Protein AF-0000000075409402 (afdb_homodimer)

Nearest PDB structures (foldseek):
  3fhm-assembly2_B  TM=9.837E-01  e=2.501E-17  Agrobacterium fabrum str. C58
  3fhm-assembly2_C  TM=9.816E-01  e=3.282E-17  Agrobacterium fabrum str. C58
  3fhm-assembly1_D  TM=9.764E-01  e=1.565E-16  Agrobacterium fabrum str. C58
  4fry-assembly1_A  TM=9.420E-01  e=1.385E-14  Burkholderia ambifaria MC40-6
  1xkf-assembly1_B-2  TM=8.085E-01  e=3.913E-11  Mycobacterium tuberculosis

Organism: Magnetospirillum gryphiswaldense (strain DSM 6361 / JCM 21280 / NBRC 15271 / MSR-1) (NCBI:txid431944)

Foldseek 3Di:
DFLLVLCVVPHADAAADEQFAFVLVVVVVCVVVVHFKHFYADPVQATQFMDGVVLLVVLCVPPPPCRRGDTNNVRTGRPAAAAERGDDLVVVLVVCVVVVNFKHFYDDPRHTRHMDGVVSSVCVVVVD/DFLLVLCVVPHADAAADEQFAFVLVVVVVCVVVVHFKHFYADPVQATQFMDGVVLLVVLCVPPPPCRRGDTNNVRTGRPAAAAERGDDLVVVLVVCVVVVNFKHFYDDPRHTRHMDGVVSSVCVVVVD

Sequence (256 aa):
MTVEDVLRDKGHEVHTIGSGASLHEAAGLMLDRNIGALLCVDGSGGIIGILSERDLTRSMAMHGHEAIDRTVSQCMNRDVIACRADDEVGNLLSIMTETRCRHLPVVHEGRVIGLVSIGDLIKAEHRLMTVEDVLRDKGHEVHTIGSGASLHEAAGLMLDRNIGALLCVDGSGGIIGILSERDLTRSMAMHGHEAIDRTVSQCMNRDVIACRADDEVGNLLSIMTETRCRHLPVVHEGRVIGLVSIGDLIKAEHRL

Solvent-accessible surface area (backbone atoms only — not comparable to full-atom values): 13467 Å² total; per-residue (Å²): 110,36,40,44,58,48,34,70,71,78,42,51,71,67,59,66,45,59,50,76,40,30,39,32,56,51,25,37,50,26,57,75,68,69,46,63,59,34,37,24,46,48,97,87,54,40,79,59,26,37,37,36,32,62,38,52,32,44,35,31,36,75,44,41,74,56,27,43,67,37,32,36,64,79,50,36,43,61,85,67,62,68,41,42,47,79,40,47,42,70,60,50,54,51,49,23,52,76,71,70,45,56,64,30,43,24,42,56,97,84,32,73,61,26,55,45,37,52,54,54,44,49,31,59,73,66,72,102,110,35,39,45,59,48,33,69,72,78,42,51,72,67,60,66,44,57,51,77,41,30,38,33,55,52,25,36,51,28,57,74,67,69,48,62,59,32,38,23,46,48,99,84,55,40,77,59,26,36,36,36,33,63,39,52,33,43,36,30,35,74,43,41,72,54,27,43,66,35,32,36,64,78,51,36,44,61,85,69,61,68,43,42,48,80,40,47,42,72,61,49,53,52,49,24,51,75,70,70,44,58,63,30,42,25,40,55,94,82,31,72,60,24,56,46,38,52,54,56,44,51,30,60,74,64,72,100

pLDDT: mean 96.18, std 4.03, range [76.38, 98.94]

Secondary structure (DSSP, 8-state):
-BHHHHHHHH-----EE-TTSBHHHHHHHHHHHT-SEEEEE-TTS-EEEEEEHHHHHHHHHHHGGGGGGSBHHHHSB-----B-TTSBHHHHHHHHHHHT--EEEEEETTEEEEEEEHHHHHHHHTT-/-BHHHHHHHH-----EE-TTSBHHHHHHHHHHHT-SEEEEE-TTS-EEEEEEHHHHHHHHHHHGGGGGGSBHHHHSB-----B-TTSBHHHHHHHHHHHT--EEEEEETTEEEEEEEHHHHHHHHTT-

Structure (mmCIF, N/CA/C/O backbone):
data_AF-0000000075409402-model_v1
#
loop_
_entity.id
_entity.type
_entity.pdbx_description
1 polymer 'Signal transduction protein with CBS domains'
#
loop_
_atom_site.group_PDB
_atom_site.id
_atom_site.type_symbol
_atom_site.label_atom_id
_atom_site.label_alt_id
_atom_site.label_comp_id
_atom_site.label_asym_id
_atom_site.label_entity_id
_atom_site.label_seq_id
_atom_site.pdbx_PDB_ins_code
_atom_site.Cartn_x
_atom_site.Cartn_y
_atom_site.Cartn_z
_atom_site.occupancy
_atom_site.B_iso_or_equiv
_atom_site.auth_seq_id
_atom_site.auth_comp_id
_atom_site.auth_asym_id
_atom_site.auth_atom_id
_atom_site.pdbx_PDB_model_num
ATOM 1 N N . MET A 1 1 ? 22.188 -7.262 -5.934 1 91.69 1 MET A N 1
ATOM 2 C CA . MET A 1 1 ? 21.234 -8.281 -5.484 1 91.69 1 MET A CA 1
ATOM 3 C C . MET A 1 1 ? 20.094 -8.445 -6.488 1 91.69 1 MET A C 1
ATOM 5 O O . MET A 1 1 ? 19.578 -7.457 -7.012 1 91.69 1 MET A O 1
ATOM 9 N N . THR A 1 2 ? 19.812 -9.711 -6.824 1 96.69 2 THR A N 1
ATOM 10 C CA . THR A 1 2 ? 18.844 -9.969 -7.875 1 96.69 2 THR A CA 1
ATOM 11 C C . THR A 1 2 ? 17.5 -10.383 -7.273 1 96.69 2 THR A C 1
ATOM 13 O O . THR A 1 2 ? 17.406 -10.641 -6.07 1 96.69 2 THR A O 1
ATOM 16 N N . VAL A 1 3 ? 16.5 -10.43 -8.164 1 98.19 3 VAL A N 1
ATOM 17 C CA . VAL A 1 3 ? 15.164 -10.891 -7.773 1 98.19 3 VAL A CA 1
ATOM 18 C C . VAL A 1 3 ? 15.227 -12.352 -7.348 1 98.19 3 VAL A C 1
ATOM 20 O O . VAL A 1 3 ? 14.523 -12.766 -6.422 1 98.19 3 VAL A O 1
ATOM 23 N N . GLU A 1 4 ? 16.047 -13.062 -8.016 1 97.25 4 GLU A N 1
ATOM 24 C CA . GLU A 1 4 ? 16.234 -14.461 -7.648 1 97.25 4 GLU A CA 1
ATOM 25 C C . GLU A 1 4 ? 16.688 -14.602 -6.195 1 97.25 4 GLU A C 1
ATOM 27 O O . GLU A 1 4 ? 16.219 -15.477 -5.473 1 97.25 4 GLU A O 1
ATOM 32 N N . ASP A 1 5 ? 17.625 -13.781 -5.777 1 96.88 5 ASP A N 1
ATOM 33 C CA . ASP A 1 5 ? 18.094 -13.773 -4.395 1 96.88 5 ASP A CA 1
ATOM 34 C C . ASP A 1 5 ? 16.938 -13.5 -3.424 1 96.88 5 ASP A C 1
ATOM 36 O O . ASP A 1 5 ? 16.859 -14.133 -2.367 1 96.88 5 ASP A O 1
ATOM 40 N N . VAL A 1 6 ? 16.094 -12.562 -3.824 1 97.88 6 VAL A N 1
ATOM 41 C CA . VAL A 1 6 ? 14.945 -12.203 -2.998 1 97.88 6 VAL A CA 1
ATOM 42 C C . VAL A 1 6 ? 14 -13.398 -2.879 1 97.88 6 VAL A C 1
ATOM 44 O O . VAL A 1 6 ? 13.547 -13.734 -1.782 1 97.88 6 VAL A O 1
ATOM 47 N N . LEU A 1 7 ? 13.758 -14.055 -3.994 1 97.88 7 LEU A N 1
ATOM 48 C CA . LEU A 1 7 ? 12.844 -15.188 -4.004 1 97.88 7 LEU A CA 1
ATOM 49 C C . LEU A 1 7 ? 13.414 -16.359 -3.197 1 97.88 7 LEU A C 1
ATOM 51 O O . LEU A 1 7 ? 12.672 -17.078 -2.527 1 97.88 7 LEU A O 1
ATOM 55 N N . ARG A 1 8 ? 14.664 -16.531 -3.305 1 96.56 8 ARG A N 1
ATOM 56 C CA . ARG A 1 8 ? 15.305 -17.609 -2.539 1 96.56 8 ARG A CA 1
ATOM 57 C C . ARG A 1 8 ? 15.117 -17.391 -1.041 1 96.56 8 ARG A C 1
ATOM 59 O O . ARG A 1 8 ? 14.961 -18.359 -0.289 1 96.56 8 ARG A O 1
ATOM 66 N N . ASP A 1 9 ? 15.133 -16.188 -0.648 1 95 9 ASP A N 1
ATOM 67 C CA . ASP A 1 9 ? 15.031 -15.867 0.771 1 95 9 ASP A CA 1
ATOM 68 C C . ASP A 1 9 ? 13.578 -15.938 1.249 1 95 9 ASP A C 1
ATOM 70 O O . ASP A 1 9 ? 13.289 -16.547 2.283 1 95 9 ASP A O 1
ATOM 74 N N . LYS A 1 10 ? 12.641 -15.344 0.489 1 95.38 10 LYS A N 1
ATOM 75 C CA . LYS A 1 10 ? 11.273 -15.219 0.991 1 95.38 10 LYS A CA 1
ATOM 76 C C . LYS A 1 10 ? 10.406 -16.375 0.526 1 95.38 10 LYS A C 1
ATOM 78 O O . LYS A 1 10 ? 9.305 -16.578 1.041 1 95.38 10 LYS A O 1
ATOM 83 N N . GLY A 1 11 ? 10.914 -17.062 -0.522 1 95.25 11 GLY A N 1
ATOM 84 C CA . GLY A 1 11 ? 10.102 -18.109 -1.105 1 95.25 11 GLY A CA 1
ATOM 85 C C . GLY A 1 11 ? 9.422 -17.703 -2.398 1 95.25 11 GLY A C 1
ATOM 86 O O . GLY A 1 11 ? 9.547 -16.562 -2.834 1 95.25 11 GLY A O 1
ATOM 87 N N . HIS A 1 12 ? 8.719 -18.625 -2.955 1 95 12 HIS A N 1
ATOM 88 C CA . HIS A 1 12 ? 8.18 -18.453 -4.301 1 95 12 HIS A CA 1
ATOM 89 C C . HIS A 1 12 ? 6.652 -18.422 -4.281 1 95 12 HIS A C 1
ATOM 91 O O . HIS A 1 12 ? 6.016 -18.516 -5.332 1 95 12 HIS A O 1
ATOM 97 N N . GLU A 1 13 ? 6.102 -18.266 -3.197 1 94.81 13 GLU A N 1
ATOM 98 C CA . GLU A 1 13 ? 4.648 -18.328 -3.074 1 94.81 13 GLU A CA 1
ATOM 99 C C . GLU A 1 13 ? 3.984 -17.156 -3.807 1 94.81 13 GLU A C 1
ATOM 101 O O . GLU A 1 13 ? 4.434 -16.016 -3.699 1 94.81 13 GLU A O 1
ATOM 106 N N . VAL A 1 14 ? 2.955 -17.516 -4.531 1 95.5 14 VAL A N 1
ATOM 107 C CA . VAL A 1 14 ? 2.125 -16.531 -5.227 1 95.5 14 VAL A CA 1
ATOM 108 C C . VAL A 1 14 ? 0.664 -16.719 -4.828 1 95.5 14 VAL A C 1
ATOM 110 O O . VAL A 1 14 ? 0.086 -17.781 -5.035 1 95.5 14 VAL A O 1
ATOM 113 N N . HIS A 1 15 ? 0.122 -15.758 -4.285 1 97.12 15 HIS A N 1
ATOM 114 C CA . HIS A 1 15 ? -1.291 -15.812 -3.932 1 97.12 15 HIS A CA 1
ATOM 115 C C . HIS A 1 15 ? -2.17 -15.344 -5.086 1 97.12 15 HIS A C 1
ATOM 117 O O . HIS A 1 15 ? -2.018 -14.219 -5.57 1 97.12 15 HIS A O 1
ATOM 123 N N . THR A 1 16 ? -3.021 -16.25 -5.48 1 97.5 16 THR A N 1
ATOM 124 C CA . THR A 1 16 ? -3.865 -15.953 -6.633 1 97.5 16 THR A CA 1
ATOM 125 C C . THR A 1 16 ? -5.336 -15.891 -6.227 1 97.5 16 THR A C 1
ATOM 127 O O . THR A 1 16 ? -5.691 -16.266 -5.109 1 97.5 16 THR A O 1
ATOM 130 N N . ILE A 1 17 ? -6.113 -15.359 -7.102 1 97.56 17 ILE A N 1
ATOM 131 C CA . ILE A 1 17 ? -7.559 -15.312 -6.918 1 97.56 17 ILE A CA 1
ATOM 132 C C . ILE A 1 17 ? -8.258 -15.461 -8.273 1 97.56 17 ILE A C 1
ATOM 134 O O . ILE A 1 17 ? -7.723 -15.023 -9.297 1 97.56 17 ILE A O 1
ATOM 138 N N . GLY A 1 18 ? -9.367 -16.078 -8.234 1 96.81 18 GLY A N 1
ATOM 139 C CA . GLY A 1 18 ? -10.148 -16.219 -9.453 1 96.81 18 GLY A CA 1
ATOM 140 C C . GLY A 1 18 ? -10.805 -14.93 -9.891 1 96.81 18 GLY A C 1
ATOM 141 O O . GLY A 1 18 ? -11.211 -14.117 -9.055 1 96.81 18 GLY A O 1
ATOM 142 N N . SER A 1 19 ? -11 -14.789 -11.211 1 97 19 SER A N 1
ATOM 143 C CA . SER A 1 19 ? -11.539 -13.555 -11.781 1 97 19 SER A CA 1
ATOM 144 C C . SER A 1 19 ? -12.984 -13.336 -11.352 1 97 19 SER A C 1
ATOM 146 O O . SER A 1 19 ? -13.453 -12.195 -11.312 1 97 19 SER A O 1
ATOM 148 N N . GLY A 1 20 ? -13.664 -14.328 -10.969 1 97.19 20 GLY A N 1
ATOM 149 C CA . GLY A 1 20 ? -15.07 -14.227 -10.625 1 97.19 20 GLY A CA 1
ATOM 150 C C . GLY A 1 20 ? -15.305 -13.953 -9.148 1 97.19 20 GLY A C 1
ATOM 151 O O . GLY A 1 20 ? -16.438 -13.664 -8.742 1 97.19 20 GLY A O 1
ATOM 152 N N . ALA A 1 21 ? -14.289 -14.078 -8.359 1 97.94 21 ALA A N 1
ATOM 153 C CA . ALA A 1 21 ? -14.422 -13.82 -6.926 1 97.94 21 ALA A CA 1
ATOM 154 C C . ALA A 1 21 ? -14.852 -12.375 -6.668 1 97.94 21 ALA A C 1
ATOM 156 O O . ALA A 1 21 ? -14.602 -11.492 -7.488 1 97.94 21 ALA A O 1
ATOM 157 N N . SER A 1 22 ? -15.523 -12.078 -5.547 1 98.81 22 SER A N 1
ATOM 158 C CA . SER A 1 22 ? -15.922 -10.727 -5.172 1 98.81 22 SER A CA 1
ATOM 159 C C . SER A 1 22 ? -14.773 -9.969 -4.52 1 98.81 22 SER A C 1
ATOM 161 O O . SER A 1 22 ? -13.812 -10.586 -4.039 1 98.81 22 SER A O 1
ATOM 163 N N . LEU A 1 23 ? -14.906 -8.695 -4.477 1 98.88 23 LEU A N 1
ATOM 164 C CA . LEU A 1 23 ? -13.906 -7.898 -3.775 1 98.88 23 LEU A CA 1
ATOM 165 C C . LEU A 1 23 ? -13.93 -8.195 -2.279 1 98.88 23 LEU A C 1
ATOM 167 O O . LEU A 1 23 ? -12.898 -8.102 -1.608 1 98.88 23 LEU A O 1
ATOM 171 N N . HIS A 1 24 ? -15.086 -8.594 -1.771 1 98.88 24 HIS A N 1
ATOM 172 C CA . HIS A 1 24 ? -15.125 -9.016 -0.375 1 98.88 24 HIS A CA 1
ATOM 173 C C . HIS A 1 24 ? -14.234 -10.227 -0.138 1 98.88 24 HIS A C 1
ATOM 175 O O . HIS A 1 24 ? -13.461 -10.25 0.822 1 98.88 24 HIS A O 1
ATOM 181 N N . GLU A 1 25 ? -14.375 -11.188 -1.039 1 98.81 25 GLU A N 1
ATOM 182 C CA . GLU A 1 25 ? -13.523 -12.375 -0.939 1 98.81 25 GLU A CA 1
ATOM 183 C C . GLU A 1 25 ? -12.047 -12.008 -1.061 1 98.81 25 GLU A C 1
ATOM 185 O O . GLU A 1 25 ? -11.211 -12.531 -0.322 1 98.81 25 GLU A O 1
ATOM 190 N N . ALA A 1 26 ? -11.773 -11.164 -2.002 1 98.88 26 ALA A N 1
ATOM 191 C CA . ALA A 1 26 ? -10.398 -10.727 -2.201 1 98.88 26 ALA A CA 1
ATOM 192 C C . ALA A 1 26 ? -9.852 -10.047 -0.948 1 98.88 26 ALA A C 1
ATOM 194 O O . ALA A 1 26 ? -8.742 -10.352 -0.496 1 98.88 26 ALA A O 1
ATOM 195 N N . ALA A 1 27 ? -10.633 -9.102 -0.364 1 98.94 27 ALA A N 1
ATOM 196 C CA . ALA A 1 27 ? -10.219 -8.414 0.856 1 98.94 27 ALA A CA 1
ATOM 197 C C . ALA A 1 27 ? -9.984 -9.398 1.995 1 98.94 27 ALA A C 1
ATOM 199 O O . ALA A 1 27 ? -9.016 -9.266 2.75 1 98.94 27 ALA A O 1
ATOM 200 N N . GLY A 1 28 ? -10.883 -10.328 2.068 1 98.94 28 GLY A N 1
ATOM 201 C CA . GLY A 1 28 ? -10.727 -11.352 3.088 1 98.94 28 GLY A CA 1
ATOM 202 C C . GLY A 1 28 ? -9.445 -12.148 2.943 1 98.94 28 GLY A C 1
ATOM 203 O O . GLY A 1 28 ? -8.758 -12.414 3.934 1 98.94 28 GLY A O 1
ATOM 204 N N . LEU A 1 29 ? -9.133 -12.531 1.776 1 98.88 29 LEU A N 1
ATOM 205 C CA . LEU A 1 29 ? -7.906 -13.281 1.513 1 98.88 29 LEU A CA 1
ATOM 206 C C . LEU A 1 29 ? -6.68 -12.438 1.843 1 98.88 29 LEU A C 1
ATOM 208 O O . LEU A 1 29 ? -5.719 -12.938 2.439 1 98.88 29 LEU A O 1
ATOM 212 N N . MET A 1 30 ? -6.703 -11.188 1.453 1 98.75 30 MET A N 1
ATOM 213 C CA . MET A 1 30 ? -5.586 -10.289 1.739 1 98.75 30 MET A CA 1
ATOM 214 C C . MET A 1 30 ? -5.387 -10.133 3.242 1 98.75 30 MET A C 1
ATOM 216 O O . MET A 1 30 ? -4.254 -10.148 3.729 1 98.75 30 MET A O 1
ATOM 220 N N . LEU A 1 31 ? -6.5 -9.961 3.939 1 98.62 31 LEU A N 1
ATOM 221 C CA . LEU A 1 31 ? -6.422 -9.836 5.391 1 98.62 31 LEU A CA 1
ATOM 222 C C . LEU A 1 31 ? -5.867 -11.109 6.016 1 98.62 31 LEU A C 1
ATOM 224 O O . LEU A 1 31 ? -4.953 -11.055 6.844 1 98.62 31 LEU A O 1
ATOM 228 N N . ASP A 1 32 ? -6.348 -12.258 5.598 1 98.56 32 ASP A N 1
ATOM 229 C CA . ASP A 1 32 ? -5.977 -13.555 6.16 1 98.56 32 ASP A CA 1
ATOM 230 C C . ASP A 1 32 ? -4.496 -13.844 5.926 1 98.56 32 ASP A C 1
ATOM 232 O O . ASP A 1 32 ? -3.822 -14.398 6.797 1 98.56 32 ASP A O 1
ATOM 236 N N . ARG A 1 33 ? -4.012 -13.469 4.785 1 97.94 33 ARG A N 1
ATOM 237 C CA . ARG A 1 33 ? -2.648 -13.82 4.402 1 97.94 33 ARG A CA 1
ATOM 238 C C . ARG A 1 33 ? -1.688 -12.672 4.684 1 97.94 33 ARG A C 1
ATOM 240 O O . ARG A 1 33 ? -0.474 -12.82 4.535 1 97.94 33 ARG A O 1
ATOM 247 N N . ASN A 1 34 ? -2.268 -11.539 5.027 1 97.38 34 ASN A N 1
ATOM 248 C CA . ASN A 1 34 ? -1.5 -10.328 5.297 1 97.38 34 ASN A CA 1
ATOM 249 C C . ASN A 1 34 ? -0.688 -9.898 4.078 1 97.38 34 ASN A C 1
ATOM 251 O O . ASN A 1 34 ? 0.517 -9.664 4.18 1 97.38 34 ASN A O 1
ATOM 255 N N . ILE A 1 35 ? -1.371 -9.797 2.951 1 97.81 35 ILE A N 1
ATOM 256 C CA . ILE A 1 35 ? -0.76 -9.359 1.7 1 97.81 35 ILE A CA 1
ATOM 257 C C . ILE A 1 35 ? -1.595 -8.242 1.081 1 97.81 35 ILE A C 1
ATOM 259 O O . ILE A 1 35 ? -2.771 -8.078 1.412 1 97.81 35 ILE A O 1
ATOM 263 N N . GLY A 1 36 ? -0.971 -7.438 0.18 1 98.25 36 GLY A N 1
ATOM 264 C CA . GLY A 1 36 ? -1.647 -6.266 -0.35 1 98.25 36 GLY A CA 1
ATOM 265 C C . GLY A 1 36 ? -2.039 -6.41 -1.809 1 98.25 36 GLY A C 1
ATOM 266 O O . GLY A 1 36 ? -2.486 -5.449 -2.436 1 98.25 36 GLY A O 1
ATOM 267 N N . ALA A 1 37 ? -1.772 -7.664 -2.326 1 98.69 37 ALA A N 1
ATOM 268 C CA . ALA A 1 37 ? -2.139 -7.883 -3.723 1 98.69 37 ALA A CA 1
ATOM 269 C C . ALA A 1 37 ? -2.367 -9.367 -4.004 1 98.69 37 ALA A C 1
ATOM 271 O O . ALA A 1 37 ? -1.798 -10.227 -3.328 1 98.69 37 ALA A O 1
ATOM 272 N N . LEU A 1 38 ? -3.219 -9.602 -4.93 1 98.75 38 LEU A N 1
ATOM 273 C CA . LEU A 1 38 ? -3.529 -10.938 -5.43 1 98.75 38 LEU A CA 1
ATOM 274 C C . LEU A 1 38 ? -3.373 -11 -6.945 1 98.75 38 LEU A C 1
ATOM 276 O O . LEU A 1 38 ? -3.867 -10.125 -7.66 1 98.75 38 LEU A O 1
ATOM 280 N N . LEU A 1 39 ? -2.699 -12.031 -7.371 1 98.38 39 LEU A N 1
ATOM 281 C CA . LEU A 1 39 ? -2.57 -12.234 -8.812 1 98.38 39 LEU A CA 1
ATOM 282 C C . LEU A 1 39 ? -3.793 -12.953 -9.367 1 98.38 39 LEU A C 1
ATOM 284 O O . LEU A 1 39 ? -4.312 -13.883 -8.742 1 98.38 39 LEU A O 1
ATOM 288 N N . CYS A 1 40 ? -4.223 -12.43 -10.492 1 97.06 40 CYS A N 1
ATOM 289 C CA . CYS A 1 40 ? -5.293 -13.109 -11.219 1 97.06 40 CYS A CA 1
ATOM 290 C C . CYS A 1 40 ? -4.75 -13.859 -12.422 1 97.06 40 CYS A C 1
ATOM 292 O O . CYS A 1 40 ? -4.148 -13.258 -13.312 1 97.06 40 CYS A O 1
ATOM 294 N N . VAL A 1 41 ? -4.992 -15.156 -12.406 1 91.25 41 VAL A N 1
ATOM 295 C CA . VAL A 1 41 ? -4.457 -15.992 -13.477 1 91.25 41 VAL A CA 1
ATOM 296 C C . VAL A 1 41 ? -5.594 -16.75 -14.164 1 91.25 41 VAL A C 1
ATOM 298 O O . VAL A 1 41 ? -6.648 -16.969 -13.57 1 91.25 41 VAL A O 1
ATOM 301 N N . ASP A 1 42 ? -5.383 -16.984 -15.438 1 87.75 42 ASP A N 1
ATOM 302 C CA . ASP A 1 42 ? -6.375 -17.781 -16.172 1 87.75 42 ASP A CA 1
ATOM 303 C C . ASP A 1 42 ? -6.148 -19.281 -15.953 1 87.75 42 ASP A C 1
ATOM 305 O O . ASP A 1 42 ? -5.309 -19.672 -15.141 1 87.75 42 ASP A O 1
ATOM 309 N N . GLY A 1 43 ? -6.98 -20.062 -16.594 1 83 43 GLY A N 1
ATOM 310 C CA . GLY A 1 43 ? -6.945 -21.5 -16.438 1 83 43 GLY A CA 1
ATOM 311 C C . GLY A 1 43 ? -5.613 -22.109 -16.828 1 83 43 GLY A C 1
ATOM 312 O O . GLY A 1 43 ? -5.25 -23.188 -16.328 1 83 43 GLY A O 1
ATOM 313 N N . SER A 1 44 ? -4.828 -21.453 -17.656 1 82.94 44 SER A N 1
ATOM 314 C CA . SER A 1 44 ? -3.549 -21.969 -18.141 1 82.94 44 SER A CA 1
ATOM 315 C C . SER A 1 44 ? -2.391 -21.438 -17.297 1 82.94 44 SER A C 1
ATOM 317 O O . SER A 1 44 ? -1.232 -21.781 -17.547 1 82.94 44 SER A O 1
ATOM 319 N N . GLY A 1 45 ? -2.709 -20.625 -16.359 1 80.38 45 GLY A N 1
ATOM 320 C CA . GLY A 1 45 ? -1.668 -20.078 -15.5 1 80.38 45 GLY A CA 1
ATOM 321 C C . GLY A 1 45 ? -1.116 -18.766 -16 1 80.38 45 GLY A C 1
ATOM 322 O O . GLY A 1 45 ? -0.182 -18.219 -15.414 1 80.38 45 GLY A O 1
ATOM 323 N N . GLY A 1 46 ? -1.679 -18.281 -17.078 1 89.38 46 GLY A N 1
ATOM 324 C CA . GLY A 1 46 ? -1.285 -16.969 -17.578 1 89.38 46 GLY A CA 1
ATOM 325 C C . GLY A 1 46 ? -1.842 -15.828 -16.75 1 89.38 46 GLY A C 1
ATOM 326 O O . GLY A 1 46 ? -2.98 -15.883 -16.281 1 89.38 46 GLY A O 1
ATOM 327 N N . ILE A 1 47 ? -1.004 -14.859 -16.594 1 94.31 47 ILE A N 1
ATOM 328 C CA . ILE A 1 47 ? -1.415 -13.703 -15.805 1 94.31 47 ILE A CA 1
ATOM 329 C C . ILE A 1 47 ? -2.457 -12.898 -16.578 1 94.31 47 ILE A C 1
ATOM 331 O O . ILE A 1 47 ? -2.223 -12.508 -17.734 1 94.31 47 ILE A O 1
ATOM 335 N N . ILE A 1 48 ? -3.574 -12.664 -15.984 1 96.19 48 ILE A N 1
ATOM 336 C CA . ILE A 1 48 ? -4.578 -11.859 -16.672 1 96.19 48 ILE A CA 1
ATOM 337 C C . ILE A 1 48 ? -4.781 -10.539 -15.93 1 96.19 48 ILE A C 1
ATOM 339 O O . ILE A 1 48 ? -5.438 -9.633 -16.438 1 96.19 48 ILE A O 1
ATOM 343 N N . GLY A 1 49 ? -4.305 -10.391 -14.695 1 98.19 49 GLY A N 1
ATOM 344 C CA . GLY A 1 49 ? -4.398 -9.148 -13.945 1 98.19 49 GLY A CA 1
ATOM 345 C C . GLY A 1 49 ? -3.816 -9.25 -12.547 1 98.19 49 GLY A C 1
ATOM 346 O O . GLY A 1 49 ? -3.324 -10.312 -12.156 1 98.19 49 GLY A O 1
ATOM 347 N N . ILE A 1 50 ? -3.777 -8.172 -11.883 1 98.69 50 ILE A N 1
ATOM 348 C CA . ILE A 1 50 ? -3.391 -8.102 -10.477 1 98.69 50 ILE A CA 1
ATOM 349 C C . ILE A 1 50 ? -4.348 -7.176 -9.727 1 98.69 50 ILE A C 1
ATOM 351 O O . ILE A 1 50 ? -4.754 -6.137 -10.25 1 98.69 50 ILE A O 1
ATOM 355 N N . LEU A 1 51 ? -4.809 -7.59 -8.57 1 98.88 51 LEU A N 1
ATOM 356 C CA . LEU A 1 51 ? -5.688 -6.805 -7.707 1 98.88 51 LEU A CA 1
ATOM 357 C C . LEU A 1 51 ? -4.969 -6.398 -6.426 1 98.88 51 LEU A C 1
ATOM 359 O O . LEU A 1 51 ? -4.516 -7.254 -5.664 1 98.88 51 LEU A O 1
ATOM 363 N N . SER A 1 52 ? -4.855 -5.098 -6.215 1 98.81 52 SER A N 1
ATOM 364 C CA . SER A 1 52 ? -4.145 -4.594 -5.047 1 98.81 52 SER A CA 1
ATOM 365 C C . SER A 1 52 ? -5.09 -3.857 -4.102 1 98.81 52 SER A C 1
ATOM 367 O O . SER A 1 52 ? -6.266 -3.66 -4.418 1 98.81 52 SER A O 1
ATOM 369 N N . GLU A 1 53 ? -4.547 -3.508 -2.92 1 98.75 53 GLU A N 1
ATOM 370 C CA . GLU A 1 53 ? -5.273 -2.674 -1.969 1 98.75 53 GLU A CA 1
ATOM 371 C C . GLU A 1 53 ? -5.742 -1.375 -2.619 1 98.75 53 GLU A C 1
ATOM 373 O O . GLU A 1 53 ? -6.844 -0.896 -2.34 1 98.75 53 GLU A O 1
ATOM 378 N N . ARG A 1 54 ? -4.918 -0.843 -3.531 1 98.62 54 ARG A N 1
ATOM 379 C CA . ARG A 1 54 ? -5.281 0.377 -4.242 1 98.62 54 ARG A CA 1
ATOM 380 C C . ARG A 1 54 ? -6.5 0.149 -5.129 1 98.62 54 ARG A C 1
ATOM 382 O O . ARG A 1 54 ? -7.363 1.023 -5.246 1 98.62 54 ARG A O 1
ATOM 389 N N . ASP A 1 55 ? -6.543 -0.957 -5.742 1 98.75 55 ASP A N 1
ATOM 390 C CA . ASP A 1 55 ? -7.699 -1.276 -6.574 1 98.75 55 ASP A CA 1
ATOM 391 C C . ASP A 1 55 ? -8.969 -1.358 -5.734 1 98.75 55 ASP A C 1
ATOM 393 O O . ASP A 1 55 ? -10.039 -0.936 -6.176 1 98.75 55 ASP A O 1
ATOM 397 N N . LEU A 1 56 ? -8.859 -1.977 -4.531 1 98.88 56 LEU A N 1
ATOM 398 C CA . LEU A 1 56 ? -10.016 -2.043 -3.646 1 98.88 56 LEU A CA 1
ATOM 399 C C . LEU A 1 56 ? -10.453 -0.646 -3.219 1 98.88 56 LEU A C 1
ATOM 401 O O . LEU A 1 56 ? -11.641 -0.331 -3.236 1 98.88 56 LEU A O 1
ATOM 405 N N . THR A 1 57 ? -9.5 0.187 -2.889 1 98.81 57 THR A N 1
ATOM 406 C CA . THR A 1 57 ? -9.781 1.56 -2.488 1 98.81 57 THR A CA 1
ATOM 407 C C . THR A 1 57 ? -10.453 2.326 -3.623 1 98.81 57 THR A C 1
ATOM 409 O O . THR A 1 57 ? -11.453 3.016 -3.406 1 98.81 57 THR A O 1
ATOM 412 N N . ARG A 1 58 ? -9.922 2.152 -4.793 1 98.81 58 ARG A N 1
ATOM 413 C CA . ARG A 1 58 ? -10.508 2.791 -5.969 1 98.81 58 ARG A CA 1
ATOM 414 C C . ARG A 1 58 ? -11.945 2.328 -6.184 1 98.81 58 ARG A C 1
ATOM 416 O O . ARG A 1 58 ? -12.82 3.137 -6.492 1 98.81 58 ARG A O 1
ATOM 423 N N . SER A 1 59 ? -12.141 1.074 -6.066 1 98.81 59 SER A N 1
ATOM 424 C CA . SER A 1 59 ? -13.484 0.539 -6.238 1 98.81 59 SER A CA 1
ATOM 425 C C . SER A 1 59 ? -14.445 1.117 -5.203 1 98.81 59 SER A C 1
ATOM 427 O O . SER A 1 59 ? -15.578 1.477 -5.535 1 98.81 59 SER A O 1
ATOM 429 N N . MET A 1 60 ? -13.984 1.151 -3.916 1 98.62 60 MET A N 1
ATOM 430 C CA . MET A 1 60 ? -14.805 1.761 -2.873 1 98.62 60 MET A CA 1
ATOM 431 C C . MET A 1 60 ? -15.172 3.193 -3.24 1 98.62 60 MET A C 1
ATOM 433 O O . MET A 1 60 ? -16.312 3.615 -3.039 1 98.62 60 MET A O 1
ATOM 437 N N . ALA A 1 61 ? -14.203 3.928 -3.76 1 98.88 61 ALA A N 1
ATOM 438 C CA . ALA A 1 61 ? -14.43 5.324 -4.129 1 98.88 61 ALA A CA 1
ATOM 439 C C . ALA A 1 61 ? -15.445 5.434 -5.262 1 98.88 61 ALA A C 1
ATOM 441 O O . ALA A 1 61 ? -16.359 6.254 -5.199 1 98.88 61 ALA A O 1
ATOM 442 N N . MET A 1 62 ? -15.297 4.598 -6.238 1 98.81 62 MET A N 1
ATOM 443 C CA . MET A 1 62 ? -16.047 4.746 -7.484 1 98.81 62 MET A CA 1
ATOM 444 C C . MET A 1 62 ? -17.438 4.148 -7.355 1 98.81 62 MET A C 1
ATOM 446 O O . MET A 1 62 ? -18.391 4.641 -7.969 1 98.81 62 MET A O 1
ATOM 450 N N . HIS A 1 63 ? -17.562 3.084 -6.492 1 98.56 63 HIS A N 1
ATOM 451 C CA . HIS A 1 63 ? -18.797 2.307 -6.586 1 98.56 63 HIS A CA 1
ATOM 452 C C . HIS A 1 63 ? -19.516 2.264 -5.246 1 98.56 63 HIS A C 1
ATOM 454 O O . HIS A 1 63 ? -20.625 1.714 -5.148 1 98.56 63 HIS A O 1
ATOM 460 N N . GLY A 1 64 ? -19 2.801 -4.227 1 97.56 64 GLY A N 1
ATOM 461 C CA . GLY A 1 64 ? -19.672 2.9 -2.939 1 97.56 64 GLY A CA 1
ATOM 462 C C . GLY A 1 64 ? -20.156 1.562 -2.41 1 97.56 64 GLY A C 1
ATOM 463 O O . GLY A 1 64 ? -19.375 0.609 -2.324 1 97.56 64 GLY A O 1
ATOM 464 N N . HIS A 1 65 ? -21.406 1.451 -2.17 1 97.62 65 HIS A N 1
ATOM 465 C CA . HIS A 1 65 ? -22.016 0.275 -1.562 1 97.62 65 HIS A CA 1
ATOM 466 C C . HIS A 1 65 ? -21.922 -0.938 -2.48 1 97.62 65 HIS A C 1
ATOM 468 O O . HIS A 1 65 ? -21.891 -2.076 -2.012 1 97.62 65 HIS A O 1
ATOM 474 N N . GLU A 1 66 ? -21.766 -0.737 -3.717 1 98.12 66 GLU A N 1
ATOM 475 C CA . GLU A 1 66 ? -21.734 -1.835 -4.68 1 98.12 66 GLU A CA 1
ATOM 476 C C . GLU A 1 66 ? -20.328 -2.404 -4.82 1 98.12 66 GLU A C 1
ATOM 478 O O . GLU A 1 66 ? -20.141 -3.471 -5.41 1 98.12 66 GLU A O 1
ATOM 483 N N . ALA A 1 67 ? -19.344 -1.734 -4.266 1 98.62 67 ALA A N 1
ATOM 484 C CA . ALA A 1 67 ? -17.953 -2.119 -4.461 1 98.62 67 ALA A CA 1
ATOM 485 C C . ALA A 1 67 ? -17.703 -3.537 -3.957 1 98.62 67 ALA A C 1
ATOM 487 O O . ALA A 1 67 ? -17.031 -4.328 -4.625 1 98.62 67 ALA A O 1
ATOM 488 N N . ILE A 1 68 ? -18.266 -3.857 -2.842 1 98.25 68 ILE A N 1
ATOM 489 C CA . ILE A 1 68 ? -17.969 -5.082 -2.107 1 98.25 68 ILE A CA 1
ATOM 490 C C . ILE A 1 68 ? -18.375 -6.297 -2.941 1 98.25 68 ILE A C 1
ATOM 492 O O . ILE A 1 68 ? -17.766 -7.363 -2.828 1 98.25 68 ILE A O 1
ATOM 496 N N . ASP A 1 69 ? -19.297 -6.098 -3.887 1 98.5 69 ASP A N 1
ATOM 497 C CA . ASP A 1 69 ? -19.859 -7.211 -4.648 1 98.5 69 ASP A CA 1
ATOM 498 C C . ASP A 1 69 ? -19.234 -7.285 -6.043 1 98.5 69 ASP A C 1
ATOM 500 O O . ASP A 1 69 ? -19.469 -8.242 -6.781 1 98.5 69 ASP A O 1
ATOM 504 N N . ARG A 1 70 ? -18.531 -6.312 -6.426 1 98.75 70 ARG A N 1
ATOM 505 C CA . ARG A 1 70 ? -17.891 -6.352 -7.738 1 98.75 70 ARG A CA 1
ATOM 506 C C . ARG A 1 70 ? -16.875 -7.492 -7.82 1 98.75 70 ARG A C 1
ATOM 508 O O . ARG A 1 70 ? -16.312 -7.902 -6.805 1 98.75 70 ARG A O 1
ATOM 515 N N . THR A 1 71 ? -16.703 -7.934 -9.031 1 98.69 71 THR A N 1
ATOM 516 C CA . THR A 1 71 ? -15.805 -9.062 -9.219 1 98.69 71 THR A CA 1
ATOM 517 C C . THR A 1 71 ? -14.367 -8.586 -9.398 1 98.69 71 THR A C 1
ATOM 519 O O . THR A 1 71 ? -14.133 -7.438 -9.781 1 98.69 71 THR A O 1
ATOM 522 N N . VAL A 1 72 ? -13.445 -9.445 -9.117 1 98.62 72 VAL A N 1
ATOM 523 C CA . VAL A 1 72 ? -12.023 -9.188 -9.312 1 98.62 72 VAL A CA 1
ATOM 524 C C . VAL A 1 72 ? -11.773 -8.75 -10.758 1 98.62 72 VAL A C 1
ATOM 526 O O . VAL A 1 72 ? -11.062 -7.77 -11 1 98.62 72 VAL A O 1
ATOM 529 N N . SER A 1 73 ? -12.406 -9.391 -11.703 1 98.19 73 SER A N 1
ATOM 530 C CA . SER A 1 73 ? -12.195 -9.086 -13.109 1 98.19 73 SER A CA 1
ATOM 531 C C . SER A 1 73 ? -12.648 -7.668 -13.445 1 98.19 73 SER A C 1
ATOM 533 O O . SER A 1 73 ? -12.086 -7.027 -14.336 1 98.19 73 SER A O 1
ATOM 535 N N . GLN A 1 74 ? -13.555 -7.129 -12.727 1 98.56 74 GLN A N 1
ATOM 536 C CA . GLN A 1 74 ? -14.07 -5.789 -12.969 1 98.56 74 GLN A CA 1
ATOM 537 C C . GLN A 1 74 ? -13.141 -4.727 -12.391 1 98.56 74 GLN A C 1
ATOM 539 O O . GLN A 1 74 ? -13.219 -3.555 -12.773 1 98.56 74 GLN A O 1
ATOM 544 N N . CYS A 1 75 ? -12.281 -5.117 -11.492 1 98.75 75 CYS A N 1
ATOM 545 C CA . CYS A 1 75 ? -11.594 -4.098 -10.711 1 98.75 75 CYS A CA 1
ATOM 546 C C . CYS A 1 75 ? -10.078 -4.25 -10.828 1 98.75 75 CYS A C 1
ATOM 548 O O . CYS A 1 75 ? -9.336 -3.309 -10.547 1 98.75 75 CYS A O 1
ATOM 550 N N . MET A 1 76 ? -9.617 -5.414 -11.195 1 98.62 76 MET A N 1
ATOM 551 C CA . MET A 1 76 ? -8.18 -5.672 -11.227 1 98.62 76 MET A CA 1
ATOM 552 C C . MET A 1 76 ? -7.496 -4.824 -12.289 1 98.62 76 MET A C 1
ATOM 554 O O . MET A 1 76 ? -8.148 -4.34 -13.219 1 98.62 76 MET A O 1
ATOM 558 N N . ASN A 1 77 ? -6.223 -4.598 -12.086 1 98.5 77 ASN A N 1
ATOM 559 C CA . ASN A 1 77 ? -5.395 -3.992 -13.117 1 98.5 77 ASN A CA 1
ATOM 560 C C . ASN A 1 77 ? -4.898 -5.031 -14.125 1 98.5 77 ASN A C 1
ATOM 562 O O . ASN A 1 77 ? -4.285 -6.027 -13.742 1 98.5 77 ASN A O 1
ATOM 566 N N . ARG A 1 78 ? -5.168 -4.809 -15.367 1 97.94 78 ARG A N 1
ATOM 567 C CA . ARG A 1 78 ? -4.805 -5.789 -16.391 1 97.94 78 ARG A CA 1
ATOM 568 C C . ARG A 1 78 ? -3.457 -5.453 -17.016 1 97.94 78 ARG A C 1
ATOM 570 O O . ARG A 1 78 ? -2.867 -6.281 -17.703 1 97.94 78 ARG A O 1
ATOM 577 N N . ASP A 1 79 ? -3.006 -4.273 -16.797 1 97 79 ASP A N 1
ATOM 578 C CA . ASP A 1 79 ? -1.681 -3.887 -17.281 1 97 79 ASP A CA 1
ATOM 579 C C . ASP A 1 79 ? -0.604 -4.262 -16.266 1 97 79 ASP A C 1
ATOM 581 O O . ASP A 1 79 ? 0.029 -3.387 -15.664 1 97 79 ASP A O 1
ATOM 585 N N . VAL A 1 80 ? -0.333 -5.508 -16.234 1 97.25 80 VAL A N 1
ATOM 586 C CA . VAL A 1 80 ? 0.552 -6.035 -15.195 1 97.25 80 VAL A CA 1
ATOM 587 C C . VAL A 1 80 ? 2.006 -5.875 -15.633 1 97.25 80 VAL A C 1
ATOM 589 O O . VAL A 1 80 ? 2.398 -6.352 -16.703 1 97.25 80 VAL A O 1
ATOM 592 N N . ILE A 1 81 ? 2.779 -5.211 -14.859 1 97.38 81 ILE A N 1
ATOM 593 C CA . ILE A 1 81 ? 4.223 -5.129 -15.047 1 97.38 81 ILE A CA 1
ATOM 594 C C . ILE A 1 81 ? 4.906 -6.297 -14.336 1 97.38 81 ILE A C 1
ATOM 596 O O . ILE A 1 81 ? 4.676 -6.527 -13.148 1 97.38 81 ILE A O 1
ATOM 600 N N . ALA A 1 82 ? 5.695 -7.035 -15.062 1 97.31 82 ALA A N 1
ATOM 601 C CA . ALA A 1 82 ? 6.414 -8.18 -14.508 1 97.31 82 ALA A CA 1
ATOM 602 C C . ALA A 1 82 ? 7.922 -7.953 -14.547 1 97.31 82 ALA A C 1
ATOM 604 O O . ALA A 1 82 ? 8.398 -7.043 -15.227 1 97.31 82 ALA A O 1
ATOM 605 N N . CYS A 1 83 ? 8.578 -8.742 -13.773 1 98.31 83 CYS A N 1
ATOM 606 C CA . CYS A 1 83 ? 10.031 -8.688 -13.797 1 98.31 83 CYS A CA 1
ATOM 607 C C . CYS A 1 83 ? 10.625 -10.078 -13.984 1 98.31 83 CYS A C 1
ATOM 609 O O . CYS A 1 83 ? 9.891 -11.062 -14.07 1 98.31 83 CYS A O 1
ATOM 611 N N . ARG A 1 84 ? 11.93 -10.133 -14.164 1 98.31 84 ARG A N 1
ATOM 612 C CA . ARG A 1 84 ? 12.656 -11.391 -14.328 1 98.31 84 ARG A CA 1
ATOM 613 C C . ARG A 1 84 ? 13.484 -11.711 -13.094 1 98.31 84 ARG A C 1
ATOM 615 O O . ARG A 1 84 ? 13.828 -10.812 -12.312 1 98.31 84 ARG A O 1
ATOM 622 N N . ALA A 1 85 ? 13.82 -12.945 -13 1 97.69 85 ALA A N 1
ATOM 623 C CA . ALA A 1 85 ? 14.586 -13.414 -11.852 1 97.69 85 ALA A CA 1
ATOM 624 C C . ALA A 1 85 ? 15.969 -12.766 -11.812 1 97.69 85 ALA A C 1
ATOM 626 O O . ALA A 1 85 ? 16.531 -12.57 -10.734 1 97.69 85 ALA A O 1
ATOM 627 N N . ASP A 1 86 ? 16.422 -12.352 -12.953 1 97.94 86 ASP A N 1
ATOM 628 C CA . ASP A 1 86 ? 17.781 -11.836 -13.016 1 97.94 86 ASP A CA 1
ATOM 629 C C . ASP A 1 86 ? 17.797 -10.312 -12.945 1 97.94 86 ASP A C 1
ATOM 631 O O . ASP A 1 86 ? 18.859 -9.688 -13 1 97.94 86 ASP A O 1
ATOM 635 N N . ASP A 1 87 ? 16.625 -9.664 -12.875 1 98.12 87 ASP A N 1
ATOM 636 C CA . ASP A 1 87 ? 16.594 -8.211 -12.711 1 98.12 87 ASP A CA 1
ATOM 637 C C . ASP A 1 87 ? 17.234 -7.793 -11.391 1 98.12 87 ASP A C 1
ATOM 639 O O . ASP A 1 87 ? 17.203 -8.539 -10.414 1 98.12 87 ASP A O 1
ATOM 643 N N . GLU A 1 88 ? 17.781 -6.574 -11.344 1 97.44 88 GLU A N 1
ATOM 644 C CA . GLU A 1 88 ? 18.391 -6.012 -10.148 1 97.44 88 GLU A CA 1
ATOM 645 C C . GLU A 1 88 ? 17.359 -5.285 -9.289 1 97.44 88 GLU A C 1
ATOM 647 O O . GLU A 1 88 ? 16.547 -4.531 -9.805 1 97.44 88 GLU A O 1
ATOM 652 N N . VAL A 1 89 ? 17.469 -5.469 -8.008 1 96.38 89 VAL A N 1
ATOM 653 C CA . VAL A 1 89 ? 16.547 -4.93 -7.023 1 96.38 89 VAL A CA 1
ATOM 654 C C . VAL A 1 89 ? 16.453 -3.412 -7.184 1 96.38 89 VAL A C 1
ATOM 656 O O . VAL A 1 89 ? 15.352 -2.852 -7.211 1 96.38 89 VAL A O 1
ATOM 659 N N . GLY A 1 90 ? 17.531 -2.74 -7.27 1 94.12 90 GLY A N 1
ATOM 660 C CA . GLY A 1 90 ? 17.547 -1.293 -7.402 1 94.12 90 GLY A CA 1
ATOM 661 C C . GLY A 1 90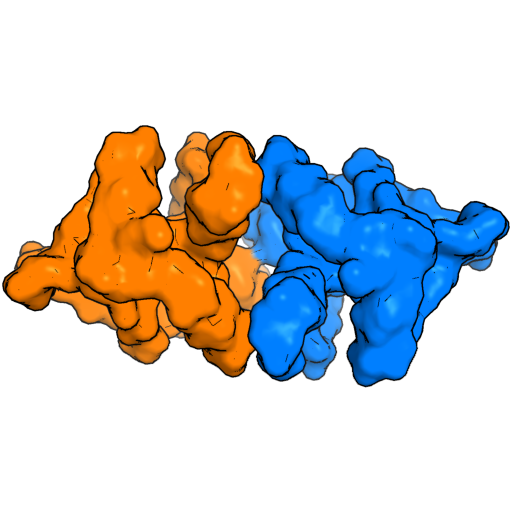 ? 16.734 -0.802 -8.586 1 94.12 90 GLY A C 1
ATOM 662 O O . GLY A 1 90 ? 15.992 0.18 -8.477 1 94.12 90 GLY A O 1
ATOM 663 N N . ASN A 1 91 ? 16.859 -1.446 -9.734 1 95.5 91 ASN A N 1
ATOM 664 C CA . ASN A 1 91 ? 16.109 -1.088 -10.93 1 95.5 91 ASN A CA 1
ATOM 665 C C . ASN A 1 91 ? 14.609 -1.256 -10.719 1 95.5 91 ASN A C 1
ATOM 667 O O . ASN A 1 91 ? 13.82 -0.439 -11.195 1 95.5 91 ASN A O 1
ATOM 671 N N . LEU A 1 92 ? 14.289 -2.271 -10.023 1 97.5 92 LEU A N 1
ATOM 672 C CA . LEU A 1 92 ? 12.875 -2.549 -9.812 1 97.5 92 LEU A CA 1
ATOM 673 C C . LEU A 1 92 ? 12.258 -1.521 -8.867 1 97.5 92 LEU A C 1
ATOM 675 O O . LEU A 1 92 ? 11.094 -1.155 -9.023 1 97.5 92 LEU A O 1
ATOM 679 N N . LEU A 1 93 ? 13.023 -1.042 -7.871 1 96 93 LEU A N 1
ATOM 680 C CA . LEU A 1 93 ? 12.516 -0.005 -6.98 1 96 93 LEU A CA 1
ATOM 681 C C . LEU A 1 93 ? 12.227 1.279 -7.754 1 96 93 LEU A C 1
ATOM 683 O O . LEU A 1 93 ? 11.234 1.96 -7.488 1 96 93 LEU A O 1
ATOM 687 N N . SER A 1 94 ? 13.047 1.54 -8.742 1 95 94 SER A N 1
ATOM 688 C CA . SER A 1 94 ? 12.805 2.693 -9.609 1 95 94 SER A CA 1
ATOM 689 C C . SER A 1 94 ? 11.531 2.52 -10.422 1 95 94 SER A C 1
ATOM 691 O O . SER A 1 94 ? 10.727 3.445 -10.531 1 95 94 SER A O 1
ATOM 693 N N . ILE A 1 95 ? 11.375 1.381 -10.969 1 95.69 95 ILE A N 1
ATOM 694 C CA . ILE A 1 95 ? 10.203 1.076 -11.773 1 95.69 95 ILE A CA 1
ATOM 695 C C . ILE A 1 95 ? 8.945 1.183 -10.914 1 95.69 95 ILE A C 1
ATOM 697 O O . ILE A 1 95 ? 7.957 1.8 -11.328 1 95.69 95 ILE A O 1
ATOM 701 N N . MET A 1 96 ? 8.992 0.629 -9.688 1 96.75 96 MET A N 1
ATOM 702 C CA . MET A 1 96 ? 7.832 0.662 -8.805 1 96.75 96 MET A CA 1
ATOM 703 C C . MET A 1 96 ? 7.469 2.096 -8.43 1 96.75 96 MET A C 1
ATOM 705 O O . MET A 1 96 ? 6.289 2.436 -8.328 1 96.75 96 MET A O 1
ATOM 709 N N . THR A 1 97 ? 8.445 2.879 -8.219 1 93.94 97 THR A N 1
ATOM 710 C CA . THR A 1 97 ? 8.203 4.277 -7.875 1 93.94 97 THR A CA 1
ATOM 711 C C . THR A 1 97 ? 7.582 5.023 -9.055 1 93.94 97 THR A C 1
ATOM 713 O O . THR A 1 97 ? 6.574 5.719 -8.891 1 93.94 97 THR A O 1
ATOM 716 N N . GLU A 1 98 ? 8.117 4.812 -10.242 1 93.75 98 GLU A N 1
ATOM 717 C CA . GLU A 1 98 ? 7.668 5.516 -11.445 1 93.75 98 GLU A CA 1
ATOM 718 C C . GLU A 1 98 ? 6.25 5.094 -11.828 1 93.75 98 GLU A C 1
ATOM 720 O O . GLU A 1 98 ? 5.449 5.926 -12.266 1 93.75 98 GLU A O 1
ATOM 725 N N . THR A 1 99 ? 5.984 3.85 -11.68 1 94.88 99 THR A N 1
ATOM 726 C CA . THR A 1 99 ? 4.699 3.324 -12.125 1 94.88 99 THR A CA 1
ATOM 727 C C . THR A 1 99 ? 3.691 3.326 -10.977 1 94.88 99 THR A C 1
ATOM 729 O O . THR A 1 99 ? 2.5 3.088 -11.188 1 94.88 99 THR A O 1
ATOM 732 N N . ARG A 1 100 ? 4.18 3.514 -9.719 1 94.62 100 ARG A N 1
ATOM 733 C CA . ARG A 1 100 ? 3.391 3.494 -8.492 1 94.62 100 ARG A CA 1
ATOM 734 C C . ARG A 1 100 ? 2.785 2.115 -8.25 1 94.62 100 ARG A C 1
ATOM 736 O O . ARG A 1 100 ? 1.653 2.004 -7.773 1 94.62 100 ARG A O 1
ATOM 743 N N . CYS A 1 101 ? 3.586 1.126 -8.648 1 96.44 101 CYS A N 1
ATOM 744 C CA . CYS A 1 101 ? 3.229 -0.257 -8.352 1 96.44 101 CYS A CA 1
ATOM 745 C C . CYS A 1 101 ? 4.023 -0.785 -7.168 1 96.44 101 CYS A C 1
ATOM 747 O O . CYS A 1 101 ? 5.207 -0.476 -7.023 1 96.44 101 CYS A O 1
ATOM 749 N N . ARG A 1 102 ? 3.348 -1.644 -6.387 1 97.62 102 ARG A N 1
ATOM 750 C CA . ARG A 1 102 ? 4.035 -2.113 -5.191 1 97.62 102 ARG A CA 1
ATOM 751 C C . ARG A 1 102 ? 4.363 -3.6 -5.293 1 97.62 102 ARG A C 1
ATOM 753 O O . ARG A 1 102 ? 5.031 -4.156 -4.422 1 97.62 102 ARG A O 1
ATOM 760 N N . HIS A 1 103 ? 3.826 -4.23 -6.285 1 98.25 103 HIS A N 1
ATOM 761 C CA . HIS A 1 103 ? 4.012 -5.664 -6.473 1 98.25 103 HIS A CA 1
ATOM 762 C C . HIS A 1 103 ? 4.344 -5.996 -7.922 1 98.25 103 HIS A C 1
ATOM 764 O O . HIS A 1 103 ? 3.742 -5.438 -8.844 1 98.25 103 HIS A O 1
ATOM 770 N N . LEU A 1 104 ? 5.293 -6.852 -8.094 1 98.38 104 LEU A N 1
ATOM 771 C CA . LEU A 1 104 ? 5.684 -7.309 -9.422 1 98.38 104 LEU A CA 1
ATOM 772 C C . LEU A 1 104 ? 5.742 -8.828 -9.477 1 98.38 104 LEU A C 1
ATOM 774 O O . LEU A 1 104 ? 6.461 -9.461 -8.703 1 98.38 104 LEU A O 1
ATOM 778 N N . PRO A 1 105 ? 4.949 -9.453 -10.359 1 98.19 105 PRO A N 1
ATOM 779 C CA . PRO A 1 105 ? 5.184 -10.875 -10.594 1 98.19 105 PRO A CA 1
ATOM 780 C C . PRO A 1 105 ? 6.535 -11.148 -11.25 1 98.19 105 PRO A C 1
ATOM 782 O O . PRO A 1 105 ? 7.012 -10.344 -12.055 1 98.19 105 PRO A O 1
ATOM 785 N N . VAL A 1 106 ? 7.133 -12.219 -10.844 1 98.06 106 VAL A N 1
ATOM 786 C CA . VAL A 1 106 ? 8.367 -12.688 -11.453 1 98.06 106 VAL A CA 1
ATOM 787 C C . VAL A 1 106 ? 8.055 -13.781 -12.469 1 98.06 106 VAL A C 1
ATOM 789 O O . VAL A 1 106 ? 7.445 -14.797 -12.125 1 98.06 106 VAL A O 1
ATOM 792 N N . VAL A 1 107 ? 8.477 -13.531 -13.672 1 96.44 107 VAL A N 1
ATOM 793 C CA . VAL A 1 107 ? 8.094 -14.445 -14.742 1 96.44 107 VAL A CA 1
ATOM 794 C C . VAL A 1 107 ? 9.344 -15.078 -15.359 1 96.44 107 VAL A C 1
ATOM 796 O O . VAL A 1 107 ? 10.352 -14.398 -15.547 1 96.44 107 VAL A O 1
ATOM 799 N N . HIS A 1 108 ? 9.289 -16.344 -15.531 1 94 108 HIS A N 1
ATOM 800 C CA . HIS A 1 108 ? 10.305 -17.109 -16.25 1 94 108 HIS A CA 1
ATOM 801 C C . HIS A 1 108 ? 9.68 -17.969 -17.344 1 94 108 HIS A C 1
ATOM 803 O O . HIS A 1 108 ? 8.852 -18.828 -17.047 1 94 108 HIS A O 1
ATOM 809 N N . GLU A 1 109 ? 10.062 -17.766 -18.562 1 90.81 109 GLU A N 1
ATOM 810 C CA . GLU A 1 109 ? 9.586 -18.531 -19.703 1 90.81 109 GLU A CA 1
ATOM 811 C C . GLU A 1 109 ? 8.062 -18.562 -19.75 1 90.81 109 GLU A C 1
ATOM 813 O O . GLU A 1 109 ? 7.457 -19.625 -19.906 1 90.81 109 GLU A O 1
ATOM 818 N N . GLY A 1 110 ? 7.449 -1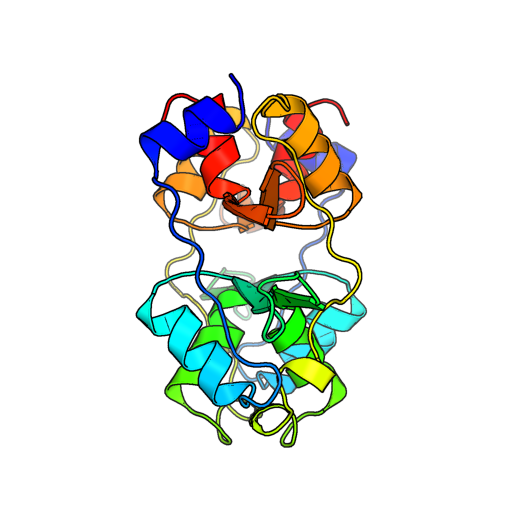7.453 -19.453 1 87.25 110 GLY A N 1
ATOM 819 C CA . GLY A 1 110 ? 6.016 -17.266 -19.609 1 87.25 110 GLY A CA 1
ATOM 820 C C . GLY A 1 110 ? 5.215 -17.734 -18.422 1 87.25 110 GLY A C 1
ATOM 821 O O . GLY A 1 110 ? 3.988 -17.625 -18.406 1 87.25 110 GLY A O 1
ATOM 822 N N . ARG A 1 111 ? 6.012 -18.172 -17.453 1 90.44 111 ARG A N 1
ATOM 823 C CA . ARG A 1 111 ? 5.328 -18.656 -16.266 1 90.44 111 ARG A CA 1
ATOM 824 C C . ARG A 1 111 ? 5.684 -17.797 -15.047 1 90.44 111 ARG A C 1
ATOM 826 O O . ARG A 1 111 ? 6.832 -17.391 -14.883 1 90.44 111 ARG A O 1
ATOM 833 N N . VAL A 1 112 ? 4.652 -17.625 -14.258 1 95.12 112 VAL A N 1
ATOM 834 C CA . VAL A 1 112 ? 4.906 -16.906 -13.016 1 95.12 112 VAL A CA 1
ATOM 835 C C . VAL A 1 112 ? 5.637 -17.812 -12.031 1 95.12 112 VAL A C 1
ATOM 837 O O . VAL A 1 112 ? 5.176 -18.922 -11.727 1 95.12 112 VAL A O 1
ATOM 840 N N . ILE A 1 113 ? 6.762 -17.312 -11.484 1 95.06 113 ILE A N 1
ATOM 841 C CA . ILE A 1 113 ? 7.535 -18.172 -10.586 1 95.06 113 ILE A CA 1
ATOM 842 C C . ILE A 1 113 ? 7.605 -17.531 -9.203 1 95.06 113 ILE A C 1
ATOM 844 O O . ILE A 1 113 ? 8.227 -18.078 -8.289 1 95.06 113 ILE A O 1
ATOM 848 N N . GLY A 1 114 ? 7.062 -16.359 -9.055 1 96.31 114 GLY A N 1
ATOM 849 C CA . GLY A 1 114 ? 7.035 -15.672 -7.777 1 96.31 114 GLY A CA 1
ATOM 850 C C . GLY A 1 114 ? 6.41 -14.289 -7.852 1 96.31 114 GLY A C 1
ATOM 851 O O . GLY A 1 114 ? 5.918 -13.883 -8.906 1 96.31 114 GLY A O 1
ATOM 852 N N . LEU A 1 115 ? 6.371 -13.656 -6.812 1 97.94 115 LEU A N 1
ATOM 853 C CA . LEU A 1 115 ? 5.91 -12.281 -6.66 1 97.94 115 LEU A CA 1
ATOM 854 C C . LEU A 1 115 ? 6.766 -11.523 -5.648 1 97.94 115 LEU A C 1
ATOM 856 O O . LEU A 1 115 ? 7.074 -12.047 -4.574 1 97.94 115 LEU A O 1
ATOM 860 N N . VAL A 1 116 ? 7.203 -10.297 -6.047 1 98.19 116 VAL A N 1
ATOM 861 C CA . VAL A 1 116 ? 7.969 -9.492 -5.102 1 98.19 116 VAL A CA 1
ATOM 862 C C . VAL A 1 116 ? 7.23 -8.18 -4.828 1 98.19 116 VAL A C 1
ATOM 864 O O . VAL A 1 116 ? 6.609 -7.609 -5.727 1 98.19 116 VAL A O 1
ATOM 867 N N . SER A 1 117 ? 7.273 -7.773 -3.594 1 97.62 117 SER A N 1
ATOM 868 C CA . SER A 1 117 ? 6.688 -6.5 -3.189 1 97.62 117 SER A CA 1
ATOM 869 C C . SER A 1 117 ? 7.766 -5.457 -2.914 1 97.62 117 SER A C 1
ATOM 871 O O . SER A 1 117 ? 8.953 -5.785 -2.865 1 97.62 117 SER A O 1
ATOM 873 N N . ILE A 1 118 ? 7.344 -4.305 -2.777 1 97.12 118 ILE A N 1
ATOM 874 C CA . ILE A 1 118 ? 8.25 -3.209 -2.453 1 97.12 118 ILE A CA 1
ATOM 875 C C . ILE A 1 118 ? 8.93 -3.48 -1.111 1 97.12 118 ILE A C 1
ATOM 877 O O . ILE A 1 118 ? 10.109 -3.178 -0.933 1 97.12 118 ILE A O 1
ATOM 881 N N . GLY A 1 119 ? 8.203 -4.066 -0.172 1 96.06 119 GLY A N 1
ATOM 882 C CA . GLY A 1 119 ? 8.812 -4.461 1.09 1 96.06 119 GLY A CA 1
ATOM 883 C C . GLY A 1 119 ? 9.906 -5.492 0.926 1 96.06 119 GLY A C 1
ATOM 884 O O . GLY A 1 119 ? 10.945 -5.41 1.584 1 96.06 119 GLY A O 1
ATOM 885 N N . ASP A 1 120 ? 9.664 -6.461 0.105 1 96.88 120 ASP A N 1
ATOM 886 C CA . ASP A 1 120 ? 10.68 -7.473 -0.17 1 96.88 120 ASP A CA 1
ATOM 887 C C . ASP A 1 120 ? 11.969 -6.836 -0.69 1 96.88 120 ASP A C 1
ATOM 889 O O . ASP A 1 120 ? 13.062 -7.223 -0.284 1 96.88 120 ASP A O 1
ATOM 893 N N . LEU A 1 121 ? 11.758 -5.855 -1.626 1 97.12 121 LEU A N 1
ATOM 894 C CA . LEU A 1 121 ? 12.914 -5.262 -2.289 1 97.12 121 LEU A CA 1
ATOM 895 C C . LEU A 1 121 ? 13.68 -4.355 -1.336 1 97.12 121 LEU A C 1
ATOM 897 O O . LEU A 1 121 ? 14.914 -4.332 -1.352 1 97.12 121 LEU A O 1
ATOM 901 N N . ILE A 1 122 ? 12.922 -3.639 -0.524 1 96.06 122 ILE A N 1
ATOM 902 C CA . ILE A 1 122 ? 13.578 -2.783 0.461 1 96.06 122 ILE A CA 1
ATOM 903 C C . ILE A 1 122 ? 14.352 -3.643 1.46 1 96.06 122 ILE A C 1
ATOM 905 O O . ILE A 1 122 ? 15.492 -3.33 1.807 1 96.06 122 ILE A O 1
ATOM 909 N N . LYS A 1 123 ? 13.758 -4.723 1.908 1 95.44 123 LYS A N 1
ATOM 910 C CA . LYS A 1 123 ? 14.43 -5.645 2.814 1 95.44 123 LYS A CA 1
ATOM 911 C C . LYS A 1 123 ? 15.734 -6.152 2.209 1 95.44 123 LYS A C 1
ATOM 913 O O . LYS A 1 123 ? 16.766 -6.211 2.893 1 95.44 123 LYS A O 1
ATOM 918 N N . ALA A 1 124 ? 15.688 -6.523 1.021 1 94.44 124 ALA A N 1
ATOM 919 C CA . ALA A 1 124 ? 16.859 -7.047 0.33 1 94.44 124 ALA A CA 1
ATOM 920 C C . ALA A 1 124 ? 17.938 -5.973 0.195 1 94.44 124 ALA A C 1
ATOM 922 O O . ALA A 1 124 ? 19.125 -6.242 0.419 1 94.44 124 ALA A O 1
ATOM 923 N N . GLU A 1 125 ? 17.484 -4.781 -0.216 1 89.88 125 GLU A N 1
ATOM 924 C CA . GLU A 1 125 ? 18.422 -3.688 -0.458 1 89.88 125 GLU A CA 1
ATOM 925 C C . GLU A 1 125 ? 19.094 -3.248 0.835 1 89.88 125 GLU A C 1
ATOM 927 O O . GLU A 1 125 ? 20.266 -2.859 0.825 1 89.88 125 GLU A O 1
ATOM 932 N N . HIS A 1 126 ? 18.391 -3.326 1.947 1 87.25 126 HIS A N 1
ATOM 933 C CA . HIS A 1 126 ? 18.922 -2.83 3.211 1 87.25 126 HIS A CA 1
ATOM 934 C C . HIS A 1 126 ? 19.406 -3.977 4.086 1 87.25 126 HIS A C 1
ATOM 936 O O . HIS A 1 126 ? 19.812 -3.76 5.23 1 87.25 126 HIS A O 1
ATOM 942 N N . ARG A 1 127 ? 19.5 -5.176 3.518 1 80 127 ARG A N 1
ATOM 943 C CA . ARG A 1 127 ? 20 -6.359 4.203 1 80 127 ARG A CA 1
ATOM 944 C C . ARG A 1 127 ? 19.312 -6.547 5.551 1 80 127 ARG A C 1
ATOM 946 O O . ARG A 1 127 ? 19.984 -6.711 6.574 1 80 127 ARG A O 1
ATOM 953 N N . LEU A 1 128 ? 18.047 -6.18 5.5 1 76.38 128 LEU A N 1
ATOM 954 C CA . LEU A 1 128 ? 17.234 -6.363 6.699 1 76.38 128 LEU A CA 1
ATOM 955 C C . LEU A 1 128 ? 16.781 -7.812 6.84 1 76.38 128 LEU A C 1
ATOM 957 O O . LEU A 1 128 ? 16.609 -8.516 5.84 1 76.38 128 LEU A O 1
ATOM 961 N N . MET B 1 1 ? 20.906 11.453 3.064 1 91.75 1 MET B N 1
ATOM 962 C CA . MET B 1 1 ? 19.734 12.273 2.717 1 91.75 1 MET B CA 1
ATOM 963 C C . MET B 1 1 ? 18.703 12.234 3.828 1 91.75 1 MET B C 1
ATOM 965 O O . MET B 1 1 ? 18.422 11.18 4.398 1 91.75 1 MET B O 1
ATOM 969 N N . THR B 1 2 ? 18.203 13.422 4.191 1 96.69 2 THR B N 1
ATOM 970 C CA . THR B 1 2 ? 17.297 13.5 5.336 1 96.69 2 THR B CA 1
ATOM 971 C C . THR B 1 2 ? 15.852 13.656 4.871 1 96.69 2 THR B C 1
ATOM 973 O O . THR B 1 2 ? 15.594 13.875 3.688 1 96.69 2 THR B O 1
ATOM 976 N N . VAL B 1 3 ? 14.961 13.516 5.867 1 98.19 3 VAL B N 1
ATOM 977 C CA . VAL B 1 3 ? 13.531 13.711 5.613 1 98.19 3 VAL B CA 1
ATOM 978 C C . VAL B 1 3 ? 13.281 15.156 5.199 1 98.19 3 VAL B C 1
ATOM 980 O O . VAL B 1 3 ? 12.422 15.422 4.352 1 98.19 3 VAL B O 1
ATOM 983 N N . GLU B 1 4 ? 14.016 16.016 5.789 1 97.25 4 GLU B N 1
ATOM 984 C CA . GLU B 1 4 ? 13.891 17.422 5.414 1 97.25 4 GLU B CA 1
ATOM 985 C C . GLU B 1 4 ? 14.172 17.625 3.928 1 97.25 4 GLU B C 1
ATOM 987 O O . GLU B 1 4 ? 13.477 18.391 3.26 1 97.25 4 GLU B O 1
ATOM 992 N N . ASP B 1 5 ? 15.203 16.984 3.396 1 96.88 5 ASP B N 1
ATOM 993 C CA . ASP B 1 5 ? 15.523 17.062 1.976 1 96.88 5 ASP B CA 1
ATOM 994 C C . ASP B 1 5 ? 14.359 16.562 1.121 1 96.88 5 ASP B C 1
ATOM 996 O O . ASP B 1 5 ? 14.055 17.156 0.082 1 96.88 5 ASP B O 1
ATOM 1000 N N . VAL B 1 6 ? 13.734 15.492 1.607 1 97.88 6 VAL B N 1
ATOM 1001 C CA . VAL B 1 6 ? 12.594 14.922 0.896 1 97.88 6 VAL B CA 1
ATOM 1002 C C . VAL B 1 6 ? 11.438 15.914 0.884 1 97.88 6 VAL B C 1
ATOM 1004 O O . VAL B 1 6 ? 10.828 16.156 -0.16 1 97.88 6 VAL B O 1
ATOM 1007 N N . LEU B 1 7 ? 11.203 16.531 2.021 1 97.88 7 LEU B N 1
ATOM 1008 C CA . LEU B 1 7 ? 10.094 17.469 2.131 1 97.88 7 LEU B CA 1
ATOM 1009 C C . LEU B 1 7 ? 10.359 18.719 1.281 1 97.88 7 LEU B C 1
ATOM 1011 O O . LEU B 1 7 ? 9.43 19.281 0.693 1 97.88 7 LEU B O 1
ATOM 1015 N N . ARG B 1 8 ? 11.555 19.109 1.266 1 96.5 8 ARG B N 1
ATOM 1016 C CA . ARG B 1 8 ? 11.906 20.266 0.448 1 96.5 8 ARG B CA 1
ATOM 1017 C C . ARG B 1 8 ? 11.609 20.016 -1.024 1 96.5 8 ARG B C 1
ATOM 1019 O O . ARG B 1 8 ? 11.203 20.922 -1.75 1 96.5 8 ARG B O 1
ATOM 1026 N N . ASP B 1 9 ? 11.828 18.844 -1.432 1 95.06 9 ASP B N 1
ATOM 1027 C CA . ASP B 1 9 ? 11.648 18.484 -2.836 1 95.06 9 ASP B CA 1
ATOM 1028 C C . ASP B 1 9 ? 10.172 18.281 -3.166 1 95.06 9 ASP B C 1
ATOM 1030 O O . ASP B 1 9 ? 9.672 18.812 -4.16 1 95.06 9 ASP B O 1
ATOM 1034 N N . LYS B 1 10 ? 9.43 17.547 -2.305 1 95.44 10 LYS B N 1
ATOM 1035 C CA . LYS B 1 10 ? 8.07 17.156 -2.668 1 95.44 10 LYS B CA 1
ATOM 1036 C C . LYS B 1 10 ? 7.051 18.141 -2.109 1 95.44 10 LYS B C 1
ATOM 1038 O O . LYS B 1 10 ? 5.887 18.141 -2.51 1 95.44 10 LYS B O 1
ATOM 1043 N N . GLY B 1 11 ? 7.535 18.906 -1.112 1 95.25 11 GLY B N 1
ATOM 1044 C CA . GLY B 1 11 ? 6.609 19.797 -0.445 1 95.25 11 GLY B CA 1
ATOM 1045 C C . GLY B 1 11 ? 6.145 19.297 0.906 1 95.25 11 GLY B C 1
ATOM 1046 O O . GLY B 1 11 ? 6.52 18.188 1.319 1 95.25 11 GLY B O 1
ATOM 1047 N N . HIS B 1 12 ? 5.336 20.078 1.534 1 94.88 12 HIS B N 1
ATOM 1048 C CA . HIS B 1 12 ? 4.969 19.828 2.924 1 94.88 12 HIS B CA 1
ATOM 1049 C C . HIS B 1 12 ? 3.482 19.516 3.055 1 94.88 12 HIS B C 1
ATOM 1051 O O . HIS B 1 12 ? 2.943 19.5 4.164 1 94.88 12 HIS B O 1
ATOM 1057 N N . GLU B 1 13 ? 2.865 19.25 2.021 1 94.69 13 GLU B N 1
ATOM 1058 C CA . GLU B 1 13 ? 1.422 19.031 2.043 1 94.69 13 GLU B CA 1
ATOM 1059 C C . GLU B 1 13 ? 1.062 17.781 2.824 1 94.69 13 GLU B C 1
ATOM 1061 O O . GLU B 1 13 ? 1.702 16.734 2.662 1 94.69 13 GLU B O 1
ATOM 1066 N N . VAL B 1 14 ? 0.06 17.938 3.654 1 95.44 14 VAL B N 1
ATOM 1067 C CA . VAL B 1 14 ? -0.501 16.828 4.422 1 95.44 14 VAL B CA 1
ATOM 1068 C C . VAL B 1 14 ? -2.004 16.734 4.172 1 95.44 14 VAL B C 1
ATOM 1070 O O . VAL B 1 14 ? -2.746 17.688 4.449 1 95.44 14 VAL B O 1
ATOM 1073 N N . HIS B 1 15 ? -2.412 15.68 3.68 1 97.06 15 HIS B N 1
ATOM 1074 C CA . HIS B 1 15 ? -3.842 15.477 3.471 1 97.06 15 HIS B CA 1
ATOM 1075 C C . HIS B 1 15 ? -4.496 14.859 4.703 1 97.06 15 HIS B C 1
ATOM 1077 O O . HIS B 1 15 ? -4.094 13.789 5.156 1 97.06 15 HIS B O 1
ATOM 1083 N N . THR B 1 16 ? -5.453 15.594 5.191 1 97.5 16 THR B N 1
ATOM 1084 C CA . THR B 1 16 ? -6.109 15.164 6.422 1 97.5 16 THR B CA 1
ATOM 1085 C C . THR B 1 16 ? -7.574 14.812 6.16 1 97.5 16 THR B C 1
ATOM 1087 O O . THR B 1 16 ? -8.102 15.109 5.086 1 97.5 16 THR B O 1
ATOM 1090 N N . ILE B 1 17 ? -8.148 14.164 7.113 1 97.56 17 ILE B N 1
ATOM 1091 C CA . ILE B 1 17 ? -9.57 13.844 7.074 1 97.56 17 ILE B CA 1
ATOM 1092 C C . ILE B 1 17 ? -10.148 13.875 8.492 1 97.56 17 ILE B C 1
ATOM 1094 O O . ILE B 1 17 ? -9.445 13.562 9.453 1 97.56 17 ILE B O 1
ATOM 1098 N N . GLY B 1 18 ? -11.344 14.281 8.555 1 96.88 18 GLY B N 1
ATOM 1099 C CA . GLY B 1 18 ? -12.008 14.289 9.844 1 96.88 18 GLY B CA 1
ATOM 1100 C C . GLY B 1 18 ? -12.375 12.898 10.336 1 96.88 18 GLY B C 1
ATOM 1101 O O . GLY B 1 18 ? -12.703 12.016 9.539 1 96.88 18 GLY B O 1
ATOM 1102 N N . SER B 1 19 ? -12.406 12.734 11.672 1 97.06 19 SER B N 1
ATOM 1103 C CA . SER B 1 19 ? -12.648 11.438 12.289 1 97.06 19 SER B CA 1
ATOM 1104 C C . SER B 1 19 ? -14.062 10.945 12 1 97.06 19 SER B C 1
ATOM 1106 O O . SER B 1 19 ? -14.32 9.734 11.992 1 97.06 19 SER B O 1
ATOM 1108 N N . GLY B 1 20 ? -14.953 11.797 11.688 1 97.19 20 GLY B N 1
ATOM 1109 C CA . GLY B 1 20 ? -16.344 11.43 11.484 1 97.19 20 GLY B CA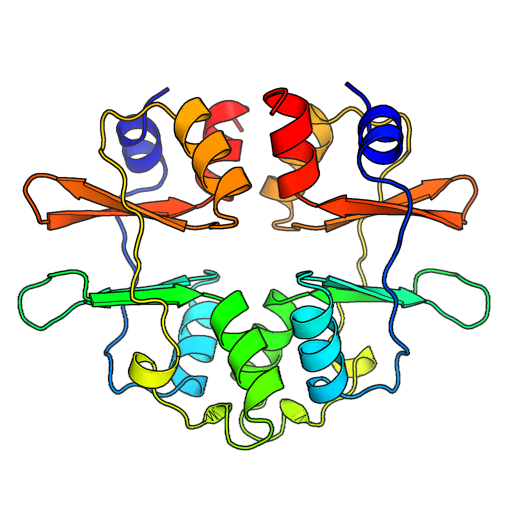 1
ATOM 1110 C C . GLY B 1 20 ? -16.672 11.109 10.039 1 97.19 20 GLY B C 1
ATOM 1111 O O . GLY B 1 20 ? -17.766 10.625 9.742 1 97.19 20 GLY B O 1
ATOM 1112 N N . ALA B 1 21 ? -15.773 11.414 9.156 1 97.94 21 ALA B N 1
ATOM 1113 C CA . ALA B 1 21 ? -16 11.125 7.742 1 97.94 21 ALA B CA 1
ATOM 1114 C C . ALA B 1 21 ? -16.188 9.625 7.516 1 97.94 21 ALA B C 1
ATOM 1116 O O . ALA B 1 21 ? -15.688 8.805 8.297 1 97.94 21 ALA B O 1
ATOM 1117 N N . SER B 1 22 ? -16.891 9.195 6.465 1 98.81 22 SER B N 1
ATOM 1118 C CA . SER B 1 22 ? -17.078 7.785 6.121 1 98.81 22 SER B CA 1
ATOM 1119 C C . SER B 1 22 ? -15.867 7.25 5.352 1 98.81 22 SER B C 1
ATOM 1121 O O . SER B 1 22 ? -15.086 8.023 4.793 1 98.81 22 SER B O 1
ATOM 1123 N N . LEU B 1 23 ? -15.773 5.973 5.305 1 98.88 23 LEU B N 1
ATOM 1124 C CA . LEU B 1 23 ? -14.719 5.363 4.5 1 98.88 23 LEU B CA 1
ATOM 1125 C C . LEU B 1 23 ? -14.945 5.633 3.016 1 98.88 23 LEU B C 1
ATOM 1127 O O . LEU B 1 23 ? -13.984 5.727 2.246 1 98.88 23 LEU B O 1
ATOM 1131 N N . HIS B 1 24 ? -16.203 5.812 2.635 1 98.88 24 HIS B N 1
ATOM 1132 C CA . HIS B 1 24 ? -16.453 6.203 1.253 1 98.88 24 HIS B CA 1
ATOM 1133 C C . HIS B 1 24 ? -15.828 7.555 0.937 1 98.88 24 HIS B C 1
ATOM 1135 O O . HIS B 1 24 ? -15.172 7.715 -0.096 1 98.88 24 HIS B O 1
ATOM 1141 N N . GLU B 1 25 ? -16.047 8.477 1.855 1 98.81 25 GLU B N 1
ATOM 1142 C CA . GLU B 1 25 ? -15.445 9.797 1.682 1 98.81 25 GLU B CA 1
ATOM 1143 C C . GLU B 1 25 ? -13.922 9.711 1.651 1 98.81 25 GLU B C 1
ATOM 1145 O O . GLU B 1 25 ? -13.281 10.375 0.836 1 98.81 25 GLU B O 1
ATOM 1150 N N . ALA B 1 26 ? -13.406 8.945 2.559 1 98.88 26 ALA B N 1
ATOM 1151 C CA . ALA B 1 26 ? -11.961 8.773 2.613 1 98.88 26 ALA B CA 1
ATOM 1152 C C . ALA B 1 26 ? -11.43 8.195 1.305 1 98.88 26 ALA B C 1
ATOM 1154 O O . ALA B 1 26 ? -10.453 8.695 0.746 1 98.88 26 ALA B O 1
ATOM 1155 N N . ALA B 1 27 ? -12.078 7.117 0.789 1 98.94 27 ALA B N 1
ATOM 1156 C CA . ALA B 1 27 ? -11.672 6.5 -0.472 1 98.94 27 ALA B CA 1
ATOM 1157 C C . ALA B 1 27 ? -11.742 7.504 -1.619 1 98.94 27 ALA B C 1
ATOM 1159 O O . ALA B 1 27 ? -10.844 7.543 -2.471 1 98.94 27 ALA B O 1
ATOM 1160 N N . GLY B 1 28 ? -12.789 8.258 -1.59 1 98.94 28 GLY B N 1
ATOM 1161 C CA . GLY B 1 28 ? -12.93 9.281 -2.611 1 98.94 28 GLY B CA 1
ATOM 1162 C C . GLY B 1 28 ? -11.805 10.305 -2.59 1 98.94 28 GLY B C 1
ATOM 1163 O O . GLY B 1 28 ? -11.281 10.68 -3.641 1 98.94 28 GLY B O 1
ATOM 1164 N N . LEU B 1 29 ? -11.461 10.75 -1.457 1 98.88 29 LEU B N 1
ATOM 1165 C CA . LEU B 1 29 ? -10.367 11.703 -1.313 1 98.88 29 LEU B CA 1
ATOM 1166 C C . LEU B 1 29 ? -9.047 11.102 -1.771 1 98.88 29 LEU B C 1
ATOM 1168 O O . LEU B 1 29 ? -8.258 11.758 -2.457 1 98.88 29 LEU B O 1
ATOM 1172 N N . MET B 1 30 ? -8.805 9.867 -1.388 1 98.69 30 MET B N 1
ATOM 1173 C CA . MET B 1 30 ? -7.578 9.188 -1.791 1 98.69 30 MET B CA 1
ATOM 1174 C C . MET B 1 30 ? -7.5 9.062 -3.309 1 98.69 30 MET B C 1
ATOM 1176 O O . MET B 1 30 ? -6.445 9.289 -3.9 1 98.69 30 MET B O 1
ATOM 1180 N N . LEU B 1 31 ? -8.617 8.688 -3.906 1 98.62 31 LEU B N 1
ATOM 1181 C CA . LEU B 1 31 ? -8.664 8.57 -5.359 1 98.62 31 LEU B CA 1
ATOM 1182 C C . LEU B 1 31 ? -8.414 9.922 -6.02 1 98.62 31 LEU B C 1
ATOM 1184 O O . LEU B 1 31 ? -7.594 10.031 -6.934 1 98.62 31 LEU B O 1
ATOM 1188 N N . ASP B 1 32 ? -9.062 10.969 -5.551 1 98.56 32 ASP B N 1
ATOM 1189 C CA . ASP B 1 32 ? -8.984 12.305 -6.133 1 98.56 32 ASP B CA 1
ATOM 1190 C C . ASP B 1 32 ? -7.57 12.867 -6.039 1 98.56 32 ASP B C 1
ATOM 1192 O O . ASP B 1 32 ? -7.098 13.523 -6.965 1 98.56 32 ASP B O 1
ATOM 1196 N N . ARG B 1 33 ? -6.918 12.594 -4.957 1 97.94 33 ARG B N 1
ATOM 1197 C CA . ARG B 1 33 ? -5.613 13.195 -4.703 1 97.94 33 ARG B CA 1
ATOM 1198 C C . ARG B 1 33 ? -4.488 12.242 -5.09 1 97.94 33 ARG B C 1
ATOM 1200 O O . ARG B 1 33 ? -3.312 12.609 -5.059 1 97.94 33 ARG B O 1
ATOM 1207 N N . ASN B 1 34 ? -4.883 11.016 -5.387 1 97.31 34 ASN B N 1
ATOM 1208 C CA . ASN B 1 34 ? -3.936 9.969 -5.738 1 97.31 34 ASN B CA 1
ATOM 1209 C C . ASN B 1 34 ? -2.941 9.703 -4.613 1 97.31 34 ASN B C 1
ATOM 1211 O O . ASN B 1 34 ? -1.729 9.695 -4.836 1 97.31 34 ASN B O 1
ATOM 1215 N N . ILE B 1 35 ? -3.486 9.484 -3.426 1 97.81 35 ILE B N 1
ATOM 1216 C CA . ILE B 1 35 ? -2.684 9.188 -2.246 1 97.81 35 ILE B CA 1
ATOM 1217 C C . ILE B 1 35 ? -3.23 7.938 -1.556 1 97.81 35 ILE B C 1
ATOM 1219 O O . ILE B 1 35 ? -4.387 7.562 -1.765 1 97.81 35 ILE B O 1
ATOM 1223 N N . GLY B 1 36 ? -2.381 7.277 -0.729 1 98.19 36 GLY B N 1
ATOM 1224 C CA . GLY B 1 36 ? -2.773 6.004 -0.145 1 98.19 36 GLY B CA 1
ATOM 1225 C C . GLY B 1 36 ? -3.039 6.086 1.347 1 98.19 36 GLY B C 1
ATOM 1226 O O . GLY B 1 36 ? -3.238 5.066 2.006 1 98.19 36 GLY B O 1
ATOM 1227 N N . ALA B 1 37 ? -2.957 7.367 1.848 1 98.69 37 ALA B N 1
ATOM 1228 C CA . ALA B 1 37 ? -3.215 7.531 3.275 1 98.69 37 ALA B CA 1
ATOM 1229 C C . ALA B 1 37 ? -3.689 8.945 3.592 1 98.69 37 ALA B C 1
ATOM 1231 O O . ALA B 1 37 ? -3.363 9.891 2.871 1 98.69 37 ALA B O 1
ATOM 1232 N N . LEU B 1 38 ? -4.473 9.023 4.598 1 98.75 38 LEU B N 1
ATOM 1233 C CA . LEU B 1 38 ? -4.977 10.281 5.141 1 98.75 38 LEU B CA 1
ATOM 1234 C C . LEU B 1 38 ? -4.684 10.383 6.633 1 98.75 38 LEU B C 1
ATOM 1236 O O . LEU B 1 38 ? -4.934 9.438 7.387 1 98.75 38 LEU B O 1
ATOM 1240 N N . LEU B 1 39 ? -4.176 11.523 6.988 1 98.38 39 LEU B N 1
ATOM 1241 C CA . LEU B 1 39 ? -3.943 11.766 8.406 1 98.38 39 LEU B CA 1
ATOM 1242 C C . LEU B 1 39 ? -5.215 12.258 9.094 1 98.38 39 LEU B C 1
ATOM 1244 O O . LEU B 1 39 ? -5.957 13.062 8.531 1 98.38 39 LEU B O 1
ATOM 1248 N N . CYS B 1 40 ? -5.434 11.672 10.266 1 97.06 40 CYS B N 1
ATOM 1249 C CA . CYS B 1 40 ? -6.531 12.141 11.094 1 97.06 40 CYS B CA 1
ATOM 1250 C C . CYS B 1 40 ? -6.016 12.992 12.25 1 97.06 40 CYS B C 1
ATOM 1252 O O . CYS B 1 40 ? -5.234 12.516 13.078 1 97.06 40 CYS B O 1
ATOM 1254 N N . VAL B 1 41 ? -6.5 14.219 12.273 1 91.31 41 VAL B N 1
ATOM 1255 C CA . VAL B 1 41 ? -6.02 15.148 13.289 1 91.31 41 VAL B CA 1
ATOM 1256 C C . VAL B 1 41 ? -7.203 15.688 14.094 1 91.31 41 VAL B C 1
ATOM 1258 O O . VAL B 1 41 ? -8.336 15.711 13.609 1 91.31 41 VAL B O 1
ATOM 1261 N N . ASP B 1 42 ? -6.918 15.984 15.336 1 87.81 42 ASP B N 1
ATOM 1262 C CA . ASP B 1 42 ? -7.957 16.578 16.172 1 87.81 42 ASP B CA 1
ATOM 1263 C C . ASP B 1 42 ? -8.031 18.094 15.945 1 87.81 42 ASP B C 1
ATOM 1265 O O . ASP B 1 42 ? -7.363 18.625 15.055 1 87.81 42 ASP B O 1
ATOM 1269 N N . GLY B 1 43 ? -8.938 18.703 16.688 1 82.94 43 GLY B N 1
ATOM 1270 C CA . GLY B 1 43 ? -9.18 20.125 16.531 1 82.94 43 GLY B CA 1
ATOM 1271 C C . GLY B 1 43 ? -7.945 20.984 16.781 1 82.94 43 GLY B C 1
ATOM 1272 O O . GLY B 1 43 ? -7.832 22.094 16.266 1 82.94 43 GLY B O 1
ATOM 1273 N N . SER B 1 44 ? -6.969 20.469 17.531 1 82.81 44 SER B N 1
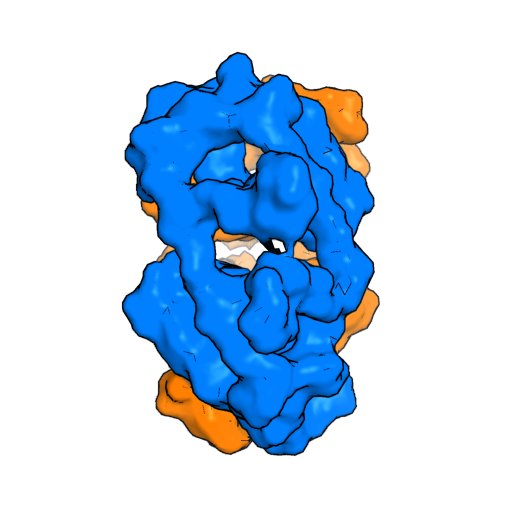ATOM 1274 C CA . SER B 1 44 ? -5.766 21.219 17.875 1 82.81 44 SER B CA 1
ATOM 1275 C C . SER B 1 44 ? -4.621 20.906 16.922 1 82.81 44 SER B C 1
ATOM 1277 O O . SER B 1 44 ? -3.527 21.453 17.047 1 82.81 44 SER B O 1
ATOM 1279 N N . GLY B 1 45 ? -4.875 20.047 16.016 1 80.5 45 GLY B N 1
ATOM 1280 C CA . GLY B 1 45 ? -3.846 19.688 15.055 1 80.5 45 GLY B CA 1
ATOM 1281 C C . GLY B 1 45 ? -3.012 18.484 15.484 1 80.5 45 GLY B C 1
ATOM 1282 O O . GLY B 1 45 ? -2.051 18.125 14.812 1 80.5 45 GLY B O 1
ATOM 1283 N N . GLY B 1 46 ? -3.367 17.938 16.609 1 89.44 46 GLY B N 1
ATOM 1284 C CA . GLY B 1 46 ? -2.691 16.719 17.047 1 89.44 46 GLY B CA 1
ATOM 1285 C C . GLY B 1 46 ? -3.107 15.484 16.281 1 89.44 46 GLY B C 1
ATOM 1286 O O . GLY B 1 46 ? -4.281 15.336 15.93 1 89.44 46 GLY B O 1
ATOM 1287 N N . ILE B 1 47 ? -2.131 14.695 16.031 1 94.38 47 ILE B N 1
ATOM 1288 C CA . ILE B 1 47 ? -2.398 13.477 15.281 1 94.38 47 ILE B CA 1
ATOM 1289 C C . ILE B 1 47 ? -3.189 12.5 16.156 1 94.38 47 ILE B C 1
ATOM 1291 O O . ILE B 1 47 ? -2.771 12.164 17.266 1 94.38 47 ILE B O 1
ATOM 1295 N N . ILE B 1 48 ? -4.293 12.07 15.672 1 96.19 48 ILE B N 1
ATOM 1296 C CA . ILE B 1 48 ? -5.055 11.094 16.453 1 96.19 48 ILE B CA 1
ATOM 1297 C C . ILE B 1 48 ? -5.082 9.758 15.719 1 96.19 48 ILE B C 1
ATOM 1299 O O . ILE B 1 48 ? -5.496 8.742 16.281 1 96.19 48 ILE B O 1
ATOM 1303 N N . GLY B 1 49 ? -4.715 9.68 14.445 1 98.19 49 GLY B N 1
ATOM 1304 C CA . GLY B 1 49 ? -4.645 8.438 13.688 1 98.19 49 GLY B CA 1
ATOM 1305 C C . GLY B 1 49 ? -4.238 8.633 12.242 1 98.19 49 GLY B C 1
ATOM 1306 O O . GLY B 1 49 ? -4 9.766 11.812 1 98.19 49 GLY B O 1
ATOM 1307 N N . ILE B 1 50 ? -4.059 7.582 11.562 1 98.69 50 ILE B N 1
ATOM 1308 C CA . ILE B 1 50 ? -3.807 7.57 10.125 1 98.69 50 ILE B CA 1
ATOM 1309 C C . ILE B 1 50 ? -4.645 6.48 9.461 1 98.69 50 ILE B C 1
ATOM 1311 O O . ILE B 1 50 ? -4.793 5.387 10.016 1 98.69 50 ILE B O 1
ATOM 1315 N N . LEU B 1 51 ? -5.293 6.793 8.359 1 98.88 51 LEU B N 1
ATOM 1316 C CA . LEU B 1 51 ? -6.09 5.852 7.586 1 98.88 51 LEU B CA 1
ATOM 1317 C C . LEU B 1 51 ? -5.438 5.57 6.234 1 98.88 51 LEU B C 1
ATOM 1319 O O . LEU B 1 51 ? -5.23 6.492 5.438 1 98.88 51 LEU B O 1
ATOM 1323 N N . SER B 1 52 ? -5.113 4.309 6.008 1 98.81 52 SER B N 1
ATOM 1324 C CA . SER B 1 52 ? -4.441 3.93 4.766 1 98.81 52 SER B CA 1
ATOM 1325 C C . SER B 1 52 ? -5.328 3.027 3.912 1 98.81 52 SER B C 1
ATOM 1327 O O . SER B 1 52 ? -6.41 2.625 4.34 1 98.81 52 SER B O 1
ATOM 1329 N N . GLU B 1 53 ? -4.848 2.773 2.678 1 98.75 53 GLU B N 1
ATOM 1330 C CA . GLU B 1 53 ? -5.5 1.812 1.797 1 98.75 53 GLU B CA 1
ATOM 1331 C C . GLU B 1 53 ? -5.656 0.456 2.479 1 98.75 53 GLU B C 1
ATOM 1333 O O . GLU B 1 53 ? -6.672 -0.219 2.307 1 98.75 53 GLU B O 1
ATOM 1338 N N . ARG B 1 54 ? -4.656 0.096 3.299 1 98.62 54 ARG B N 1
ATOM 1339 C CA . ARG B 1 54 ? -4.719 -1.164 4.031 1 98.62 54 ARG B CA 1
ATOM 1340 C C . ARG B 1 54 ? -5.867 -1.155 5.039 1 98.62 54 ARG B C 1
ATOM 1342 O O . ARG B 1 54 ? -6.543 -2.17 5.227 1 98.62 54 ARG B O 1
ATOM 1349 N N . ASP B 1 55 ? -6.055 -0.082 5.656 1 98.75 55 ASP B N 1
ATOM 1350 C CA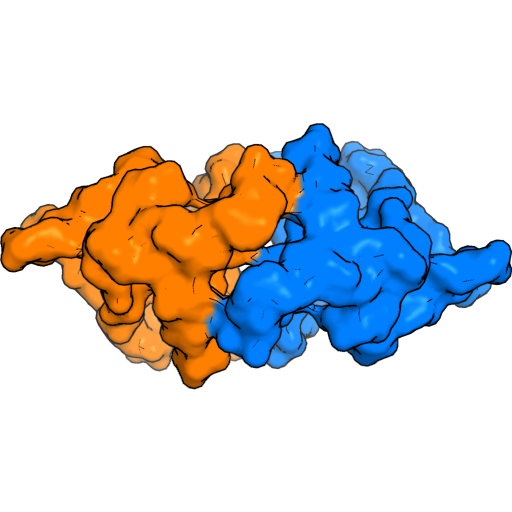 . ASP B 1 55 ? -7.16 0.027 6.605 1 98.75 55 ASP B CA 1
ATOM 1351 C C . ASP B 1 55 ? -8.508 -0.133 5.898 1 98.75 55 ASP B C 1
ATOM 1353 O O . ASP B 1 55 ? -9.43 -0.742 6.445 1 98.75 55 ASP B O 1
ATOM 1357 N N . LEU B 1 56 ? -8.625 0.49 4.707 1 98.88 56 LEU B N 1
ATOM 1358 C CA . LEU B 1 56 ? -9.852 0.335 3.941 1 98.88 56 LEU B CA 1
ATOM 1359 C C . LEU B 1 56 ? -10.07 -1.122 3.547 1 98.88 56 LEU B C 1
ATOM 1361 O O . LEU B 1 56 ? -11.18 -1.648 3.682 1 98.88 56 LEU B O 1
ATOM 1365 N N . THR B 1 57 ? -9.016 -1.766 3.107 1 98.81 57 THR B N 1
ATOM 1366 C CA . THR B 1 57 ? -9.086 -3.17 2.719 1 98.81 57 THR B CA 1
ATOM 1367 C C . THR B 1 57 ? -9.492 -4.039 3.906 1 98.81 57 THR B C 1
ATOM 1369 O O . THR B 1 57 ? -10.359 -4.902 3.781 1 98.81 57 THR B O 1
ATOM 1372 N N . ARG B 1 58 ? -8.883 -3.766 5.02 1 98.81 58 ARG B N 1
ATOM 1373 C CA . ARG B 1 58 ? -9.219 -4.492 6.242 1 98.81 58 ARG B CA 1
ATOM 1374 C C . ARG B 1 58 ? -10.688 -4.301 6.605 1 98.81 58 ARG B C 1
ATOM 1376 O O . ARG B 1 58 ? -11.367 -5.254 6.988 1 98.81 58 ARG B O 1
ATOM 1383 N N . SER B 1 59 ? -11.117 -3.104 6.523 1 98.81 59 SER B N 1
ATOM 1384 C CA . SER B 1 59 ? -12.516 -2.822 6.836 1 98.81 59 SER B CA 1
ATOM 1385 C C . SER B 1 59 ? -13.453 -3.578 5.902 1 98.81 59 SER B C 1
ATOM 1387 O O . SER B 1 59 ? -14.461 -4.137 6.34 1 98.81 59 SER B O 1
ATOM 1389 N N . MET B 1 60 ? -13.133 -3.545 4.57 1 98.62 60 MET B N 1
ATOM 1390 C CA . MET B 1 60 ? -13.922 -4.305 3.611 1 98.62 60 MET B CA 1
ATOM 1391 C C . MET B 1 60 ? -13.984 -5.777 4 1 98.62 60 MET B C 1
ATOM 1393 O O . MET B 1 60 ? -15.039 -6.406 3.91 1 98.62 60 MET B O 1
ATOM 1397 N N . ALA B 1 61 ? -12.852 -6.312 4.41 1 98.88 61 ALA B N 1
ATOM 1398 C CA . ALA B 1 61 ? -12.773 -7.723 4.785 1 98.88 61 ALA B CA 1
ATOM 1399 C C . ALA B 1 61 ? -13.641 -8.008 6.012 1 98.88 61 ALA B C 1
ATOM 1401 O O . ALA B 1 61 ? -14.391 -8.984 6.031 1 98.88 61 ALA B O 1
ATOM 1402 N N . MET B 1 62 ? -13.547 -7.152 6.977 1 98.81 62 MET B N 1
ATOM 1403 C CA . MET B 1 62 ? -14.125 -7.422 8.289 1 98.81 62 MET B CA 1
ATOM 1404 C C . MET B 1 62 ? -15.617 -7.098 8.305 1 98.81 62 MET B C 1
ATOM 1406 O O . MET B 1 62 ? -16.391 -7.75 9.008 1 98.81 62 MET B O 1
ATOM 1410 N N . HIS B 1 63 ? -16.016 -6.07 7.469 1 98.56 63 HIS B N 1
ATOM 1411 C CA . HIS B 1 63 ? -17.359 -5.535 7.691 1 98.56 63 HIS B CA 1
ATOM 1412 C C . HIS B 1 63 ? -18.203 -5.641 6.434 1 98.56 63 HIS B C 1
ATOM 1414 O O . HIS B 1 63 ? -19.391 -5.309 6.453 1 98.56 63 HIS B O 1
ATOM 1420 N N . GLY B 1 64 ? -17.688 -6.086 5.359 1 97.56 64 GLY B N 1
ATOM 1421 C CA . GLY B 1 64 ? -18.469 -6.32 4.148 1 97.56 64 GLY B CA 1
ATOM 1422 C C . GLY B 1 64 ? -19.234 -5.098 3.686 1 97.56 64 GLY B C 1
ATOM 1423 O O . GLY B 1 64 ? -18.656 -4.016 3.529 1 97.56 64 GLY B O 1
ATOM 1424 N N . HIS B 1 65 ? -20.5 -5.215 3.568 1 97.62 65 HIS B N 1
ATOM 1425 C CA . HIS B 1 65 ? -21.375 -4.176 3.037 1 97.62 65 HIS B CA 1
ATOM 1426 C C . HIS B 1 65 ? -21.406 -2.957 3.951 1 97.62 65 HIS B C 1
ATOM 1428 O O . HIS B 1 65 ? -21.609 -1.834 3.488 1 97.62 65 HIS B O 1
ATOM 1434 N N . GLU B 1 66 ? -21.094 -3.115 5.156 1 98.12 66 GLU B N 1
ATOM 1435 C CA . GLU B 1 66 ? -21.172 -2.02 6.121 1 98.12 66 GLU B CA 1
ATOM 1436 C C . GLU B 1 66 ? -19.891 -1.199 6.125 1 98.12 66 GLU B C 1
ATOM 1438 O O . GLU B 1 66 ? -19.844 -0.105 6.691 1 98.12 66 GLU B O 1
ATOM 1443 N N . ALA B 1 67 ? -18.859 -1.696 5.465 1 98.62 67 ALA B N 1
ATOM 1444 C CA . ALA B 1 67 ? -17.547 -1.058 5.52 1 98.62 67 ALA B CA 1
ATOM 1445 C C . ALA B 1 67 ? -17.625 0.376 5 1 98.62 67 ALA B C 1
ATOM 1447 O O . ALA B 1 67 ? -17.047 1.286 5.602 1 98.62 67 ALA B O 1
ATOM 1448 N N . ILE B 1 68 ? -18.344 0.578 3.967 1 98.25 68 ILE B N 1
ATOM 1449 C CA . ILE B 1 68 ? -18.359 1.83 3.219 1 98.25 68 ILE B CA 1
ATOM 1450 C C . ILE B 1 68 ? -18.891 2.955 4.102 1 98.25 68 ILE B C 1
ATOM 1452 O O . ILE B 1 68 ? -18.5 4.117 3.939 1 98.25 68 ILE B O 1
ATOM 1456 N N . ASP B 1 69 ? -19.656 2.6 5.133 1 98.5 69 ASP B N 1
ATOM 1457 C CA . ASP B 1 69 ? -20.328 3.6 5.961 1 98.5 69 ASP B CA 1
ATOM 1458 C C . ASP B 1 69 ? -19.594 3.803 7.281 1 98.5 69 ASP B C 1
ATOM 1460 O O . ASP B 1 69 ? -19.922 4.711 8.047 1 98.5 69 ASP B O 1
ATOM 1464 N N . ARG B 1 70 ? -18.688 2.984 7.582 1 98.75 70 ARG B N 1
ATOM 1465 C CA . ARG B 1 70 ? -17.938 3.15 8.82 1 98.75 70 ARG B CA 1
ATOM 1466 C C . ARG B 1 70 ? -17.156 4.457 8.82 1 98.75 70 ARG B C 1
ATOM 1468 O O . ARG B 1 70 ? -16.781 4.957 7.754 1 98.75 70 ARG B O 1
ATOM 1475 N N . THR B 1 71 ? -16.953 4.934 10.016 1 98.69 71 THR B N 1
ATOM 1476 C CA . THR B 1 71 ? -16.25 6.211 10.117 1 98.69 71 THR B CA 1
ATOM 1477 C C . THR B 1 71 ? -14.742 6.004 10.148 1 98.69 71 THR B C 1
ATOM 1479 O O . THR B 1 71 ? -14.266 4.922 10.492 1 98.69 71 THR B O 1
ATOM 1482 N N . VAL B 1 72 ? -14.023 7.02 9.781 1 98.62 72 VAL B N 1
ATOM 1483 C CA . VAL B 1 72 ? -12.562 7.035 9.836 1 98.62 72 VAL B CA 1
ATOM 1484 C C . VAL B 1 72 ? -12.102 6.656 11.242 1 98.62 72 VAL B C 1
ATOM 1486 O O . VAL B 1 72 ? -11.203 5.824 11.406 1 98.62 72 VAL B O 1
ATOM 1489 N N . SER B 1 73 ? -12.742 7.176 12.25 1 98.25 73 SER B N 1
ATOM 1490 C CA . SER B 1 73 ? -12.344 6.922 13.625 1 98.25 73 SER B CA 1
ATOM 1491 C C . SER B 1 73 ? -12.492 5.449 13.984 1 98.25 73 SER B C 1
ATOM 1493 O O . SER B 1 73 ? -11.734 4.926 14.812 1 98.25 73 SER B O 1
ATOM 1495 N N . GLN B 1 74 ? -13.344 4.75 13.367 1 98.56 74 GLN B N 1
ATOM 1496 C CA . GLN B 1 74 ? -13.586 3.336 13.648 1 98.56 74 GLN B CA 1
ATOM 1497 C C . GLN B 1 74 ? -12.539 2.457 12.969 1 98.56 74 GLN B C 1
ATOM 1499 O O . GLN B 1 74 ? -12.367 1.292 13.336 1 98.56 74 GLN B O 1
ATOM 1504 N N . CYS B 1 75 ? -11.836 2.99 11.992 1 98.69 75 CYS B N 1
ATOM 1505 C CA . CYS B 1 75 ? -11.055 2.109 11.141 1 98.69 75 CYS B CA 1
ATOM 1506 C C . CYS B 1 75 ? -9.594 2.541 11.109 1 98.69 75 CYS B C 1
ATOM 1508 O O . CYS B 1 75 ? -8.719 1.756 10.742 1 98.69 75 CYS B O 1
ATOM 1510 N N . MET B 1 76 ? -9.32 3.775 11.438 1 98.56 76 MET B N 1
ATOM 1511 C CA . MET B 1 76 ? -7.961 4.297 11.328 1 98.56 76 MET B CA 1
ATOM 1512 C C . MET B 1 76 ? -7.031 3.6 12.312 1 98.56 76 MET B C 1
ATOM 1514 O O . MET B 1 76 ? -7.488 3.014 13.297 1 98.56 76 MET B O 1
ATOM 1518 N N . ASN B 1 77 ? -5.766 3.611 11.969 1 98.5 77 ASN B N 1
ATOM 1519 C CA . ASN B 1 77 ? -4.742 3.18 12.906 1 98.5 77 ASN B CA 1
ATOM 1520 C C . ASN B 1 77 ? -4.355 4.301 13.867 1 98.5 77 ASN B C 1
ATOM 1522 O O . ASN B 1 77 ? -3.98 5.391 13.438 1 98.5 77 ASN B O 1
ATOM 1526 N N . ARG B 1 78 ? -4.461 4.055 15.133 1 97.94 78 ARG B N 1
ATOM 1527 C CA . ARG B 1 78 ? -4.191 5.09 16.125 1 97.94 78 ARG B CA 1
ATOM 1528 C C . ARG B 1 78 ? -2.748 5.02 16.609 1 97.94 78 ARG B C 1
ATOM 1530 O O . ARG B 1 78 ? -2.258 5.949 17.25 1 97.94 78 ARG B O 1
ATOM 1537 N N . ASP B 1 79 ? -2.1 3.943 16.344 1 97.06 79 ASP B N 1
ATOM 1538 C CA . ASP B 1 79 ? -0.685 3.814 16.672 1 97.06 79 ASP B CA 1
ATOM 1539 C C . ASP B 1 79 ? 0.198 4.375 15.562 1 97.06 79 ASP B C 1
ATOM 1541 O O . ASP B 1 79 ? 0.915 3.627 14.891 1 97.06 79 ASP B O 1
ATOM 1545 N N . VAL B 1 80 ? 0.23 5.645 15.516 1 97.25 80 VAL B N 1
ATOM 1546 C CA . VAL B 1 80 ? 0.893 6.32 14.406 1 97.25 80 VAL B CA 1
ATOM 1547 C C . VAL B 1 80 ? 2.389 6.441 14.695 1 97.25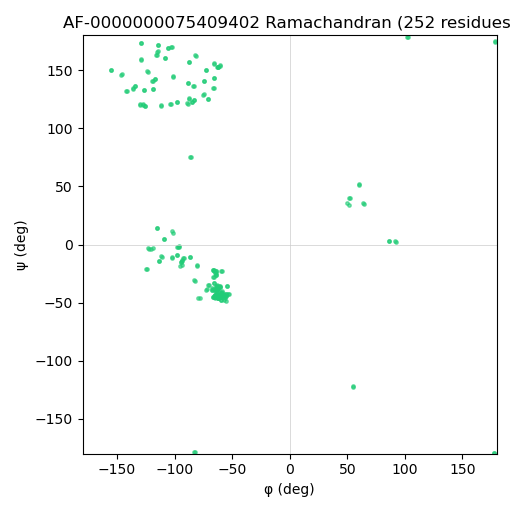 80 VAL B C 1
ATOM 1549 O O . VAL B 1 80 ? 2.789 6.992 15.719 1 97.25 80 VAL B O 1
ATOM 1552 N N . ILE B 1 81 ? 3.186 5.918 13.844 1 97.38 81 ILE B N 1
ATOM 1553 C CA . ILE B 1 81 ? 4.629 6.109 13.891 1 97.38 81 ILE B CA 1
ATOM 1554 C C . ILE B 1 81 ? 5.008 7.371 13.117 1 97.38 81 ILE B C 1
ATOM 1556 O O . ILE B 1 81 ? 4.617 7.543 11.961 1 97.38 81 ILE B O 1
ATOM 1560 N N . ALA B 1 82 ? 5.719 8.242 13.766 1 97.38 82 ALA B N 1
ATOM 1561 C CA . ALA B 1 82 ? 6.148 9.492 13.148 1 97.38 82 ALA B CA 1
ATOM 1562 C C . ALA B 1 82 ? 7.668 9.555 13.039 1 97.38 82 ALA B C 1
ATOM 1564 O O . ALA B 1 82 ? 8.375 8.758 13.656 1 97.38 82 ALA B O 1
ATOM 1565 N N . CYS B 1 83 ? 8.078 10.445 12.211 1 98.31 83 CYS B N 1
ATOM 1566 C CA . CYS B 1 83 ? 9.516 10.664 12.094 1 98.31 83 CYS B CA 1
ATOM 1567 C C . CYS B 1 83 ? 9.852 12.141 12.227 1 98.31 83 CYS B C 1
ATOM 1569 O O . CYS B 1 83 ? 8.961 12.977 12.391 1 98.31 83 CYS B O 1
ATOM 1571 N N . ARG B 1 84 ? 11.125 12.445 12.281 1 98.31 84 ARG B N 1
ATOM 1572 C CA . ARG B 1 84 ? 11.617 13.812 12.391 1 98.31 84 ARG B CA 1
ATOM 1573 C C . ARG B 1 84 ? 12.258 14.266 11.078 1 98.31 84 ARG B C 1
ATOM 1575 O O . ARG B 1 84 ? 12.68 13.438 10.266 1 98.31 84 ARG B O 1
ATOM 1582 N N . ALA B 1 85 ? 12.352 15.539 10.961 1 97.62 85 ALA B N 1
ATOM 1583 C CA . ALA B 1 85 ? 12.898 16.125 9.742 1 97.62 85 ALA B CA 1
ATOM 1584 C C . ALA B 1 85 ? 14.367 15.75 9.562 1 97.62 85 ALA B C 1
ATOM 1586 O O . ALA B 1 85 ? 14.852 15.648 8.438 1 97.62 85 ALA B O 1
ATOM 1587 N N . ASP B 1 86 ? 15 15.445 10.664 1 97.94 86 ASP B N 1
ATOM 1588 C CA . ASP B 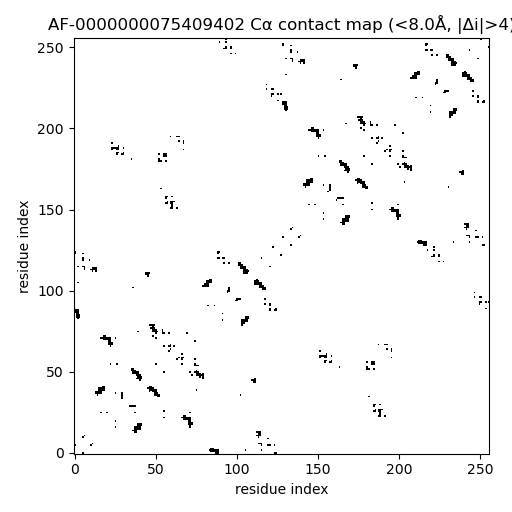1 86 ? 16.438 15.195 10.594 1 97.94 86 ASP B CA 1
ATOM 1589 C C . ASP B 1 86 ? 16.734 13.695 10.508 1 97.94 86 ASP B C 1
ATOM 1591 O O . ASP B 1 86 ? 17.891 13.289 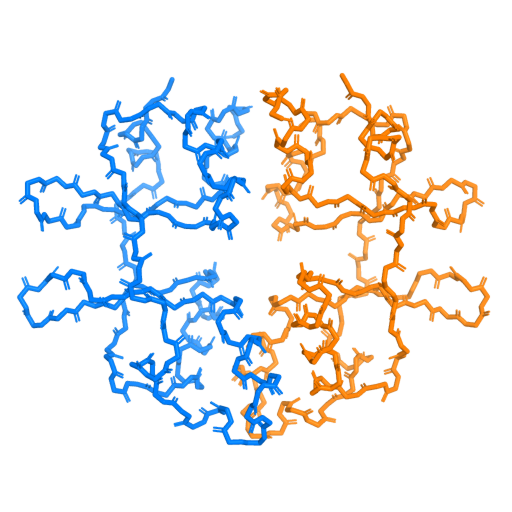10.461 1 97.94 86 ASP B O 1
ATOM 1595 N N . ASP B 1 87 ? 15.695 12.852 10.547 1 98.12 87 ASP B N 1
ATOM 1596 C CA . ASP B 1 87 ? 15.914 11.414 10.375 1 98.12 87 ASP B CA 1
ATOM 1597 C C . ASP B 1 87 ? 16.5 11.109 9 1 98.12 87 ASP B C 1
ATOM 1599 O O . ASP B 1 87 ? 16.234 11.828 8.031 1 98.12 87 ASP B O 1
ATOM 1603 N N . GLU B 1 88 ? 17.25 10 8.883 1 97.38 88 GLU B N 1
ATOM 1604 C CA . GLU B 1 88 ? 17.844 9.539 7.629 1 97.38 88 GLU B CA 1
ATOM 1605 C C . GLU B 1 88 ? 16.875 8.625 6.871 1 97.38 88 GLU B C 1
ATOM 1607 O O . GLU B 1 88 ? 16.266 7.738 7.461 1 97.38 88 GLU B O 1
ATOM 1612 N N . VAL B 1 89 ? 16.828 8.812 5.586 1 96.25 89 VAL B N 1
ATOM 1613 C CA . VAL B 1 89 ? 15.914 8.102 4.695 1 96.25 89 VAL B CA 1
ATOM 1614 C C . VAL B 1 89 ? 16.125 6.594 4.848 1 96.25 89 VAL B C 1
ATOM 1616 O O . VAL B 1 89 ? 15.148 5.84 4.98 1 96.25 89 VAL B O 1
ATOM 1619 N N . GLY B 1 90 ? 17.328 6.137 4.816 1 94.12 90 GLY B N 1
ATOM 1620 C CA . GLY B 1 90 ? 17.609 4.715 4.938 1 94.12 90 GLY B CA 1
ATOM 1621 C C . GLY B 1 90 ? 17.016 4.098 6.195 1 94.12 90 GLY B C 1
ATOM 1622 O O . GLY B 1 90 ? 16.469 2.998 6.152 1 94.12 90 GLY B O 1
ATOM 1623 N N . ASN B 1 91 ? 17.141 4.766 7.328 1 95.5 91 ASN B N 1
ATOM 1624 C CA . ASN B 1 91 ? 16.594 4.289 8.594 1 95.5 91 ASN B CA 1
ATOM 1625 C C . ASN B 1 91 ? 15.078 4.176 8.531 1 95.5 91 ASN B C 1
ATOM 1627 O O . ASN B 1 91 ? 14.5 3.229 9.078 1 95.5 91 ASN B O 1
ATOM 1631 N N . LEU B 1 92 ? 14.508 5.117 7.879 1 97.5 92 LEU B N 1
ATOM 1632 C CA . LEU B 1 92 ? 13.055 5.125 7.805 1 97.5 92 LEU B CA 1
ATOM 1633 C C . LEU B 1 92 ? 12.547 3.988 6.922 1 97.5 92 LEU B C 1
ATOM 1635 O O . LEU B 1 92 ? 11.492 3.412 7.191 1 97.5 92 LEU B O 1
ATOM 1639 N N . LEU B 1 93 ? 13.281 3.643 5.852 1 95.94 93 LEU B N 1
ATOM 1640 C CA . LEU B 1 93 ? 12.891 2.521 5.012 1 95.94 93 LEU B CA 1
ATOM 1641 C C . LEU B 1 93 ? 12.922 1.213 5.793 1 95.94 93 LEU B C 1
ATOM 1643 O O . LEU B 1 93 ? 12.047 0.36 5.625 1 95.94 93 LEU B O 1
ATOM 1647 N N . SER B 1 94 ? 13.883 1.114 6.688 1 95.06 94 SER B N 1
ATOM 1648 C CA . SER B 1 94 ? 13.945 -0.056 7.555 1 95.06 94 SER B CA 1
ATOM 1649 C C . SER B 1 94 ? 12.75 -0.115 8.5 1 95.06 94 SER B C 1
ATOM 1651 O O . SER B 1 94 ? 12.141 -1.172 8.672 1 95.06 94 SER B O 1
ATOM 1653 N N . ILE B 1 95 ? 12.438 0.987 9.07 1 95.75 95 ILE B N 1
ATOM 1654 C CA . ILE B 1 95 ? 11.312 1.076 10 1 95.75 95 ILE B CA 1
ATOM 1655 C C . ILE B 1 95 ? 10.016 0.73 9.266 1 95.75 95 ILE B C 1
ATOM 1657 O O . ILE B 1 95 ? 9.203 -0.054 9.766 1 95.75 95 ILE B O 1
ATOM 1661 N N . MET B 1 96 ? 9.844 1.274 8.047 1 96.75 96 MET B N 1
ATOM 1662 C CA . MET B 1 96 ? 8.625 1.024 7.281 1 96.75 96 MET B CA 1
ATOM 1663 C C . MET B 1 96 ? 8.492 -0.454 6.934 1 96.75 96 MET B C 1
ATOM 1665 O O . MET B 1 96 ? 7.391 -1.003 6.938 1 96.75 96 MET B O 1
ATOM 1669 N N . THR B 1 97 ? 9.57 -1.058 6.621 1 94 97 THR B N 1
ATOM 1670 C CA . THR B 1 97 ? 9.555 -2.477 6.289 1 94 97 THR B CA 1
ATOM 1671 C C . THR B 1 97 ? 9.195 -3.316 7.512 1 94 97 THR B C 1
ATOM 1673 O O . THR B 1 97 ? 8.32 -4.18 7.441 1 94 97 THR B O 1
ATOM 1676 N N . GLU B 1 98 ? 9.797 -2.996 8.641 1 93.88 98 GLU B N 1
ATOM 1677 C CA . GLU B 1 98 ? 9.602 -3.756 9.875 1 93.88 98 GLU B CA 1
ATOM 1678 C C . GLU B 1 98 ? 8.18 -3.605 10.398 1 93.88 98 GLU B C 1
ATOM 1680 O O . GLU B 1 98 ? 7.594 -4.566 10.906 1 93.88 98 GLU B O 1
ATOM 1685 N N . THR B 1 99 ? 7.672 -2.441 10.281 1 94.94 99 THR B N 1
ATOM 1686 C CA . THR B 1 99 ? 6.359 -2.162 10.852 1 94.94 99 THR B CA 1
ATOM 1687 C C . THR B 1 99 ? 5.262 -2.355 9.812 1 94.94 99 THR B C 1
ATOM 1689 O O . THR B 1 99 ? 4.074 -2.342 10.141 1 94.94 99 THR B O 1
ATOM 1692 N N . ARG B 1 100 ? 5.648 -2.461 8.508 1 94.75 100 ARG B N 1
ATOM 1693 C CA . ARG B 1 100 ? 4.754 -2.592 7.367 1 94.75 100 ARG B CA 1
ATOM 1694 C C . ARG B 1 100 ? 3.883 -1.348 7.207 1 94.75 100 ARG B C 1
ATOM 1696 O O . ARG B 1 100 ? 2.707 -1.448 6.852 1 94.75 100 ARG B O 1
ATOM 1703 N N . CYS B 1 101 ? 4.531 -0.227 7.535 1 96.5 101 CYS B N 1
ATOM 1704 C CA . CYS B 1 101 ? 3.896 1.064 7.297 1 96.5 101 CYS B CA 1
ATOM 1705 C C . CYS B 1 101 ? 4.457 1.726 6.043 1 96.5 101 CYS B C 1
ATOM 1707 O O . CYS B 1 101 ? 5.66 1.648 5.777 1 96.5 101 CYS B O 1
ATOM 1709 N N . ARG B 1 102 ? 3.559 2.418 5.324 1 97.62 102 ARG B N 1
ATOM 1710 C CA . ARG B 1 102 ? 4.023 2.994 4.066 1 97.62 102 ARG B CA 1
ATOM 1711 C C . ARG B 1 102 ? 4.082 4.516 4.148 1 97.62 102 ARG B C 1
ATOM 1713 O O . ARG B 1 102 ? 4.555 5.176 3.223 1 97.62 102 ARG B O 1
ATOM 1720 N N . HIS B 1 103 ? 3.531 5.055 5.199 1 98.25 103 HIS B N 1
ATOM 1721 C CA . HIS B 1 103 ? 3.471 6.504 5.375 1 98.25 103 HIS B CA 1
ATOM 1722 C C . HIS B 1 103 ? 3.881 6.902 6.789 1 98.25 103 HIS B C 1
ATOM 1724 O O . HIS B 1 103 ? 3.488 6.25 7.762 1 98.25 103 HIS B O 1
ATOM 1730 N N . LEU B 1 104 ? 4.664 7.922 6.871 1 98.38 104 LEU B N 1
ATOM 1731 C CA . LEU B 1 104 ? 5.094 8.453 8.156 1 98.38 104 LEU B CA 1
ATOM 1732 C C . LEU B 1 104 ? 4.871 9.961 8.227 1 98.38 104 LEU B C 1
ATOM 1734 O O . LEU B 1 104 ? 5.383 10.711 7.383 1 98.38 104 LEU B O 1
ATOM 1738 N N . PRO B 1 105 ? 4.07 10.43 9.188 1 98.19 105 PRO B N 1
ATOM 1739 C CA . PRO B 1 105 ? 4.062 11.883 9.414 1 98.19 105 PRO B CA 1
ATOM 1740 C C . PRO B 1 105 ? 5.398 12.406 9.93 1 98.19 105 PRO B C 1
ATOM 1742 O O . PRO B 1 105 ? 6.098 11.711 10.672 1 98.19 105 PRO B O 1
ATOM 1745 N N . VAL B 1 106 ? 5.738 13.555 9.477 1 98.06 106 VAL B N 1
ATOM 1746 C CA . VAL B 1 106 ? 6.918 14.258 9.969 1 98.06 106 VAL B CA 1
ATOM 1747 C C . VAL B 1 106 ? 6.512 15.289 11.016 1 98.06 106 VAL B C 1
ATOM 1749 O O . VAL B 1 106 ? 5.691 16.172 10.75 1 98.06 106 VAL B O 1
ATOM 1752 N N . VAL B 1 107 ? 7.086 15.133 12.156 1 96.44 107 VAL B N 1
ATOM 1753 C CA . VAL B 1 107 ? 6.645 15.969 13.273 1 96.44 107 VAL B CA 1
ATOM 1754 C C . VAL B 1 107 ? 7.809 16.828 13.766 1 96.44 107 VAL B C 1
ATOM 1756 O O . VAL B 1 107 ? 8.945 16.344 13.852 1 96.44 107 VAL B O 1
ATOM 1759 N N . HIS B 1 108 ? 7.555 18.062 13.961 1 94 108 HIS B N 1
ATOM 1760 C CA . HIS B 1 108 ? 8.477 19 14.578 1 94 108 HIS B CA 1
ATOM 1761 C C . HIS B 1 108 ? 7.816 19.75 15.734 1 94 108 HIS B C 1
ATOM 1763 O O . HIS B 1 108 ? 6.812 20.438 15.539 1 94 108 HIS B O 1
ATOM 1769 N N . GLU B 1 109 ? 8.352 19.641 16.906 1 90.75 109 GLU B N 1
ATOM 1770 C CA . GLU B 1 109 ? 7.852 20.312 18.094 1 90.75 109 GLU B CA 1
ATOM 1771 C C . GLU B 1 109 ? 6.359 20.062 18.297 1 90.75 109 GLU B C 1
ATOM 1773 O O . GLU B 1 109 ? 5.59 21 18.516 1 90.75 109 GLU B O 1
ATOM 1778 N N . GLY B 1 110 ? 5.949 18.844 18.047 1 87.12 110 GLY B N 1
ATOM 1779 C CA . GLY B 1 110 ? 4.598 18.391 18.359 1 87.12 110 GLY B CA 1
ATOM 1780 C C . GLY B 1 110 ? 3.607 18.703 17.25 1 87.12 110 GLY B C 1
ATOM 1781 O O . GLY B 1 110 ? 2.426 18.375 17.344 1 87.12 110 GLY B O 1
ATOM 1782 N N . ARG B 1 111 ? 4.199 19.266 16.219 1 90.25 111 ARG B N 1
ATOM 1783 C CA . ARG B 1 111 ? 3.322 19.594 15.102 1 90.25 111 ARG B CA 1
ATOM 1784 C C . ARG B 1 111 ? 3.707 18.828 13.852 1 90.25 111 ARG B C 1
ATOM 1786 O O . ARG B 1 111 ? 4.891 18.625 13.57 1 90.25 111 ARG B O 1
ATOM 1793 N N . VAL B 1 112 ? 2.662 18.453 13.172 1 95 112 VAL B N 1
ATOM 1794 C CA . VAL B 1 112 ? 2.916 17.781 11.906 1 95 112 VAL B CA 1
ATOM 1795 C C . VAL B 1 112 ? 3.369 18.812 10.859 1 95 112 VAL B C 1
ATOM 1797 O O . VAL B 1 112 ? 2.686 19.812 10.625 1 95 112 VAL B O 1
ATOM 1800 N N . ILE B 1 113 ? 4.5 18.5 10.195 1 95 113 ILE B N 1
ATOM 1801 C CA . ILE B 1 113 ? 5.012 19.484 9.234 1 95 113 ILE B CA 1
ATOM 1802 C C . ILE B 1 113 ? 5.062 18.844 7.84 1 95 113 ILE B C 1
ATOM 1804 O O . ILE B 1 113 ? 5.48 19.5 6.875 1 95 113 ILE B O 1
ATOM 1808 N N . GLY B 1 114 ? 4.738 17.594 7.746 1 96.31 114 GLY B N 1
ATOM 1809 C CA . GLY B 1 114 ? 4.715 16.906 6.469 1 96.31 114 GLY B CA 1
ATOM 1810 C C . GLY B 1 114 ? 4.363 15.438 6.594 1 96.31 114 GLY B C 1
ATOM 1811 O O . GLY B 1 114 ? 4.055 14.953 7.688 1 96.31 114 GLY B O 1
ATOM 1812 N N . LEU B 1 115 ? 4.332 14.789 5.555 1 97.94 115 LEU B N 1
ATOM 1813 C CA . LEU B 1 115 ? 4.121 13.352 5.441 1 97.94 115 LEU B CA 1
ATOM 1814 C C . LEU B 1 115 ? 5 12.758 4.344 1 97.94 115 LEU B C 1
ATOM 1816 O O . LEU B 1 115 ? 5.09 13.32 3.246 1 97.94 115 LEU B O 1
ATOM 1820 N N . VAL B 1 116 ? 5.695 11.648 4.684 1 98.19 116 VAL B N 1
ATOM 1821 C CA . VAL B 1 116 ? 6.5 10.984 3.66 1 98.19 116 VAL B CA 1
ATOM 1822 C C . VAL B 1 116 ? 5.996 9.555 3.449 1 98.19 116 VAL B C 1
ATOM 1824 O O . VAL B 1 116 ? 5.586 8.891 4.402 1 98.19 116 VAL B O 1
ATOM 1827 N N . SER B 1 117 ? 5.996 9.156 2.213 1 97.62 117 SER B N 1
ATOM 1828 C CA . SER B 1 117 ? 5.621 7.789 1.859 1 97.62 117 SER B CA 1
ATOM 1829 C C . SER B 1 117 ? 6.844 6.965 1.473 1 97.62 117 SER B C 1
ATOM 1831 O O . SER B 1 117 ? 7.938 7.508 1.306 1 97.62 117 SER B O 1
ATOM 1833 N N . ILE B 1 118 ? 6.629 5.746 1.365 1 97.06 118 ILE B N 1
ATOM 1834 C CA . ILE B 1 118 ? 7.691 4.836 0.948 1 97.06 118 ILE B CA 1
ATOM 1835 C C . ILE B 1 118 ? 8.172 5.207 -0.453 1 97.06 118 ILE B C 1
ATOM 1837 O O . ILE B 1 118 ? 9.367 5.129 -0.75 1 97.06 118 ILE B O 1
ATOM 1841 N N . GLY B 1 119 ? 7.25 5.648 -1.312 1 96.06 119 GLY B N 1
ATOM 1842 C CA . GLY B 1 119 ? 7.648 6.133 -2.625 1 96.06 119 GLY B CA 1
ATOM 1843 C C . GLY B 1 119 ? 8.547 7.352 -2.564 1 96.06 119 GLY B C 1
ATOM 1844 O O . GLY B 1 119 ? 9.516 7.457 -3.322 1 96.06 119 GLY B O 1
ATOM 1845 N N . ASP B 1 120 ? 8.211 8.266 -1.712 1 96.81 120 ASP B N 1
ATOM 1846 C CA . ASP B 1 120 ? 9.039 9.445 -1.53 1 96.81 120 ASP B CA 1
ATOM 1847 C C . ASP B 1 120 ? 10.469 9.07 -1.147 1 96.81 120 ASP B C 1
ATOM 1849 O O . ASP B 1 120 ? 11.43 9.648 -1.657 1 96.81 120 ASP B O 1
ATOM 1853 N N . LEU B 1 121 ? 10.547 8.07 -0.207 1 97.12 121 LEU B N 1
ATOM 1854 C CA . LEU B 1 121 ? 11.852 7.711 0.336 1 97.12 121 LEU B CA 1
ATOM 1855 C C . LEU B 1 121 ? 12.672 6.953 -0.695 1 97.12 121 LEU B C 1
ATOM 1857 O O . LEU B 1 121 ? 13.883 7.16 -0.801 1 97.12 121 LEU B O 1
ATOM 1861 N N . ILE B 1 122 ? 11.992 6.102 -1.428 1 96.06 122 ILE B N 1
ATOM 1862 C CA . ILE B 1 122 ? 12.688 5.371 -2.48 1 96.06 122 ILE B CA 1
ATOM 1863 C C . ILE B 1 122 ? 13.18 6.348 -3.545 1 96.06 122 ILE B C 1
ATOM 1865 O O . ILE B 1 122 ? 14.32 6.246 -4.008 1 96.06 122 ILE B O 1
ATOM 1869 N N . LYS B 1 123 ? 12.352 7.297 -3.924 1 95.44 123 LYS B N 1
ATOM 1870 C CA . LYS B 1 123 ? 12.75 8.32 -4.887 1 95.44 123 LYS B CA 1
ATOM 1871 C C . LYS B 1 123 ? 13.992 9.07 -4.41 1 95.44 123 LYS B C 1
ATOM 1873 O O . LYS B 1 123 ? 14.914 9.305 -5.191 1 95.44 123 LYS B O 1
ATOM 1878 N N . ALA B 1 124 ? 13.992 9.43 -3.219 1 94.44 124 ALA B N 1
ATOM 1879 C CA . ALA B 1 124 ? 15.117 10.172 -2.646 1 94.44 124 ALA B CA 1
ATOM 1880 C C . ALA B 1 124 ? 16.391 9.32 -2.633 1 94.44 124 ALA B C 1
ATOM 1882 O O . ALA B 1 124 ? 17.469 9.805 -2.971 1 94.44 124 ALA B O 1
ATOM 1883 N N . GLU B 1 125 ? 16.188 8.062 -2.191 1 89.81 125 GLU B N 1
ATOM 1884 C CA . GLU B 1 125 ? 17.344 7.168 -2.059 1 89.81 125 GLU B CA 1
ATOM 1885 C C . GLU B 1 125 ? 17.953 6.852 -3.422 1 89.81 125 GLU B C 1
ATOM 1887 O O . GLU B 1 125 ? 19.172 6.684 -3.539 1 89.81 125 GLU B O 1
ATOM 1892 N N . HIS B 1 126 ? 17.125 6.781 -4.457 1 87.19 126 HIS B N 1
ATOM 1893 C CA . HIS B 1 126 ? 17.609 6.383 -5.773 1 87.19 126 HIS B CA 1
ATOM 1894 C C . HIS B 1 126 ? 17.797 7.594 -6.684 1 87.19 126 HIS B C 1
ATOM 1896 O O . HIS B 1 126 ? 18.109 7.445 -7.863 1 87.19 126 HIS B O 1
ATOM 1902 N N . ARG B 1 127 ? 17.703 8.805 -6.094 1 79.62 127 ARG B N 1
ATOM 1903 C CA . ARG B 1 127 ? 17.922 10.055 -6.816 1 79.62 127 ARG B CA 1
ATOM 1904 C C . ARG B 1 127 ? 17.078 10.102 -8.094 1 79.62 127 ARG B C 1
ATOM 1906 O O . ARG B 1 127 ? 17.609 10.367 -9.172 1 79.62 127 ARG B O 1
ATOM 1913 N N . LEU B 1 128 ? 15.922 9.484 -7.902 1 76.44 128 LEU B N 1
ATOM 1914 C CA . LEU B 1 128 ? 14.977 9.508 -9.016 1 76.44 128 LEU B CA 1
ATOM 1915 C C . LEU B 1 128 ? 14.258 10.852 -9.094 1 76.44 128 LEU B C 1
ATOM 1917 O O . LEU B 1 128 ? 14.07 11.516 -8.07 1 76.44 128 LEU B O 1
#

Radius of gyration: 18.08 Å; Cα contacts (8 Å, |Δi|>4): 499; chains: 2; bounding box: 43×43×38 Å

InterPro domains:
  IPR000644 CBS domain [PF00571] (12-60)
  IPR000644 CBS domain [PF00571] (72-125)
  IPR000644 CBS domain [PS51371] (8-68)
  IPR000644 CBS domain [PS51371] (76-128)
  IPR000644 CBS domain [SM00116] (13-61)
  IPR000644 CBS domain [SM00116] (79-126)
  IPR044725 CBS domain-containing protein CBSX3, CBS domain [cd04623] (11-123)
  IPR046342 CBS domain superfamily [G3DSA:3.10.580.10] (1-128)
  IPR046342 CBS domain superfamily [SSF54631] (1-124)
  IPR051257 Diverse Function CBS-Domain-Containing Protein [PTHR43080] (1-124)